Protein AF-A0A0K9YNH3-F1 (afdb_monomer_lite)

Structure (mmCIF, N/CA/C/O backbone):
data_AF-A0A0K9YNH3-F1
#
_entry.id   AF-A0A0K9YNH3-F1
#
loop_
_atom_site.group_PDB
_atom_site.id
_atom_site.type_symbol
_atom_site.label_atom_id
_atom_site.label_alt_id
_atom_site.label_comp_id
_atom_site.label_asym_id
_atom_site.label_entity_id
_atom_site.label_seq_id
_atom_site.pdbx_PDB_ins_code
_atom_site.Cartn_x
_atom_site.Cartn_y
_atom_site.Cartn_z
_atom_site.occupancy
_atom_site.B_iso_or_equiv
_atom_site.auth_seq_id
_atom_site.auth_comp_id
_atom_site.auth_asym_id
_atom_site.auth_atom_id
_atom_site.pdbx_PDB_model_num
ATOM 1 N N . MET A 1 1 ? -24.473 -5.642 -4.235 1.00 46.59 1 MET A N 1
ATOM 2 C CA . MET A 1 1 ? -23.366 -5.650 -3.255 1.00 46.59 1 MET A CA 1
ATOM 3 C C . MET A 1 1 ? -22.505 -4.431 -3.509 1.00 46.59 1 MET A C 1
ATOM 5 O O . MET A 1 1 ? -22.079 -4.250 -4.645 1.00 46.59 1 MET A O 1
ATOM 9 N N . GLU A 1 2 ? -22.287 -3.582 -2.504 1.00 51.31 2 GLU A N 1
ATOM 10 C CA . GLU A 1 2 ? -21.257 -2.540 -2.599 1.00 51.31 2 GLU A CA 1
ATOM 11 C C . GLU A 1 2 ? -19.902 -3.201 -2.882 1.00 51.31 2 GLU A C 1
ATOM 13 O O . GLU A 1 2 ? -19.545 -4.194 -2.245 1.00 51.31 2 GLU A O 1
ATOM 18 N N . LYS A 1 3 ? -19.155 -2.682 -3.862 1.00 61.12 3 LYS A N 1
ATOM 19 C CA . LYS A 1 3 ? -17.808 -3.169 -4.184 1.00 61.12 3 LYS A CA 1
ATOM 20 C C . LYS A 1 3 ? -16.848 -2.731 -3.075 1.00 61.12 3 LYS A C 1
ATOM 22 O O . LYS A 1 3 ? -16.273 -1.648 -3.145 1.00 61.12 3 LYS A O 1
ATOM 27 N N . LEU A 1 4 ? -16.692 -3.554 -2.040 1.00 73.94 4 LEU A N 1
ATOM 28 C CA . LEU A 1 4 ? -15.713 -3.308 -0.981 1.00 73.94 4 LEU A CA 1
ATOM 29 C C . LEU A 1 4 ? -14.295 -3.514 -1.528 1.00 73.94 4 LEU A C 1
ATOM 31 O O . LEU A 1 4 ? -13.988 -4.541 -2.135 1.00 73.94 4 LEU A O 1
ATOM 35 N N . SER A 1 5 ? -13.417 -2.535 -1.309 1.00 84.06 5 SER A N 1
ATOM 36 C CA . SER A 1 5 ? -12.006 -2.654 -1.678 1.00 84.06 5 SER A CA 1
ATOM 37 C C . SER A 1 5 ? -11.287 -3.665 -0.777 1.00 84.06 5 SER A C 1
ATOM 39 O O . SER A 1 5 ? -11.707 -3.922 0.353 1.00 84.06 5 SER A O 1
ATOM 41 N N . ALA A 1 6 ? -10.160 -4.211 -1.245 1.00 83.31 6 ALA A N 1
ATOM 42 C CA . ALA A 1 6 ? -9.327 -5.105 -0.434 1.00 83.31 6 ALA A CA 1
ATOM 43 C C . ALA A 1 6 ? -8.921 -4.450 0.901 1.00 83.31 6 ALA A C 1
ATOM 45 O O . ALA A 1 6 ? -9.002 -5.075 1.954 1.00 83.31 6 ALA A O 1
ATOM 46 N N . THR A 1 7 ? -8.561 -3.165 0.864 1.00 86.38 7 THR A N 1
ATOM 47 C CA . THR A 1 7 ? -8.229 -2.364 2.048 1.00 86.38 7 THR A CA 1
ATOM 48 C C . THR A 1 7 ? -9.385 -2.311 3.045 1.00 86.38 7 THR A C 1
ATOM 50 O O . THR A 1 7 ? -9.172 -2.465 4.245 1.00 86.38 7 THR A O 1
ATOM 53 N N . GLU A 1 8 ? -10.612 -2.124 2.560 1.00 86.75 8 GLU A N 1
ATOM 54 C CA . GLU A 1 8 ? -11.799 -2.048 3.411 1.00 86.75 8 GLU A CA 1
ATOM 55 C C . GLU A 1 8 ? -12.141 -3.403 4.037 1.00 86.75 8 GLU A C 1
ATOM 57 O O . GLU A 1 8 ? -12.430 -3.477 5.229 1.00 86.75 8 GLU A O 1
ATOM 62 N N . ILE A 1 9 ? -12.024 -4.496 3.280 1.00 87.12 9 ILE A N 1
ATOM 63 C CA . ILE A 1 9 ? -12.225 -5.856 3.806 1.00 87.12 9 ILE A CA 1
ATOM 64 C C . ILE A 1 9 ? -11.207 -6.166 4.905 1.00 87.12 9 ILE A C 1
ATOM 66 O O . ILE A 1 9 ? -11.581 -6.654 5.972 1.00 87.12 9 ILE A O 1
ATOM 70 N N . ILE A 1 10 ? -9.933 -5.831 4.675 1.00 90.81 10 ILE A N 1
ATOM 71 C CA . ILE A 1 10 ? -8.868 -6.009 5.667 1.00 90.81 10 ILE A CA 1
ATOM 72 C C . ILE A 1 10 ? -9.173 -5.198 6.934 1.00 90.81 10 ILE A C 1
ATOM 74 O O . ILE A 1 10 ? -9.090 -5.739 8.037 1.00 90.81 10 ILE A O 1
ATOM 78 N N . ARG A 1 11 ? -9.582 -3.928 6.800 1.00 90.88 11 ARG A N 1
ATOM 79 C CA . ARG A 1 11 ? -9.964 -3.086 7.947 1.00 90.88 11 ARG A CA 1
ATOM 80 C C . ARG A 1 11 ? -11.137 -3.676 8.715 1.00 90.88 11 ARG A C 1
ATOM 82 O O . ARG A 1 11 ? -11.050 -3.810 9.930 1.00 90.88 11 ARG A O 1
ATOM 89 N N . ARG A 1 12 ? -12.211 -4.069 8.029 1.00 91.06 12 ARG A N 1
ATOM 90 C CA . ARG A 1 12 ? -13.396 -4.657 8.666 1.00 91.06 12 ARG A CA 1
ATOM 91 C C . ARG A 1 12 ? -13.068 -5.949 9.403 1.00 91.06 12 ARG A C 1
ATOM 93 O O . ARG A 1 12 ? -13.477 -6.102 10.551 1.00 91.06 12 ARG A O 1
ATOM 100 N N . LYS A 1 13 ? -12.271 -6.838 8.803 1.00 92.25 13 LYS A N 1
ATOM 101 C CA . LYS A 1 13 ? -11.812 -8.058 9.480 1.00 92.25 13 LYS A CA 1
ATOM 102 C C . LYS A 1 13 ? -10.966 -7.735 10.714 1.00 92.25 13 LYS A C 1
ATOM 104 O O . LYS A 1 13 ? -11.194 -8.314 11.771 1.00 92.25 13 LYS A O 1
ATOM 109 N N . ALA A 1 14 ? -10.048 -6.775 10.622 1.00 93.00 14 ALA A N 1
ATOM 110 C CA . ALA A 1 14 ? -9.255 -6.354 11.773 1.00 93.00 14 ALA A CA 1
ATOM 111 C C . ALA A 1 14 ? -10.111 -5.749 12.897 1.00 93.00 14 ALA A C 1
ATOM 113 O O . ALA A 1 14 ? -9.839 -5.993 14.068 1.00 93.00 14 ALA A O 1
ATOM 114 N N . LEU A 1 15 ? -11.173 -5.009 12.569 1.00 93.12 15 LEU A N 1
ATOM 115 C CA . LEU A 1 15 ? -12.125 -4.495 13.557 1.00 93.12 15 LEU A CA 1
ATOM 116 C C . LEU A 1 15 ? -12.919 -5.616 14.236 1.00 93.12 15 LEU A C 1
ATOM 118 O O . LEU A 1 15 ? -13.106 -5.559 15.449 1.00 93.12 15 LEU A O 1
ATOM 122 N N . GLN A 1 16 ? -13.348 -6.636 13.483 1.00 91.69 16 GLN A N 1
ATOM 123 C CA . GLN A 1 16 ? -13.994 -7.824 14.052 1.00 91.69 16 GLN A CA 1
ATOM 124 C C . GLN A 1 16 ? -13.067 -8.547 15.031 1.00 91.69 16 GLN A C 1
ATOM 126 O O . GLN A 1 16 ? -13.487 -8.856 16.140 1.00 91.69 16 GLN A O 1
ATOM 131 N N . ILE A 1 17 ? -11.803 -8.758 14.646 1.00 92.62 17 ILE A N 1
ATOM 132 C CA . ILE A 1 17 ? -10.780 -9.338 15.524 1.00 92.62 17 ILE A CA 1
ATOM 133 C C . ILE A 1 17 ? -10.646 -8.470 16.778 1.00 92.62 17 ILE A C 1
ATOM 135 O O . ILE A 1 17 ? -10.831 -8.952 17.890 1.00 92.62 17 ILE A O 1
ATOM 139 N N . LEU A 1 18 ? -10.405 -7.167 16.612 1.00 93.19 18 LEU A N 1
ATOM 140 C CA . LEU A 1 18 ? -10.177 -6.244 17.720 1.00 93.19 18 LEU A CA 1
ATOM 141 C C . LEU A 1 18 ? -11.365 -6.160 18.692 1.00 93.19 18 LEU A C 1
ATOM 143 O O . LEU A 1 18 ? -11.153 -5.972 19.886 1.00 93.19 18 LEU A O 1
ATOM 147 N N . ALA A 1 19 ? -12.602 -6.324 18.216 1.00 92.12 19 ALA A N 1
ATOM 148 C CA . ALA A 1 19 ? -13.793 -6.324 19.064 1.00 92.12 19 ALA A CA 1
ATOM 149 C C . ALA A 1 19 ? -13.791 -7.449 20.117 1.00 92.12 19 ALA A C 1
ATOM 151 O O . ALA A 1 19 ? -14.408 -7.285 21.171 1.00 92.12 19 ALA A O 1
ATOM 152 N N . VAL A 1 20 ? -13.084 -8.554 19.851 1.00 91.75 20 VAL A N 1
ATOM 153 C CA . VAL A 1 20 ? -12.980 -9.725 20.740 1.00 91.75 20 VAL A CA 1
ATOM 154 C C . VAL A 1 20 ? -11.847 -9.581 21.769 1.00 91.75 20 VAL A C 1
ATOM 156 O O . VAL A 1 20 ? -11.871 -10.266 22.786 1.00 91.75 20 VAL A O 1
ATOM 159 N N . TYR A 1 21 ? -10.902 -8.657 21.560 1.00 92.94 21 TYR A N 1
ATOM 160 C CA . TYR A 1 21 ? -9.725 -8.450 22.420 1.00 92.94 21 TYR A CA 1
ATOM 161 C C . TYR A 1 21 ? -9.799 -7.105 23.175 1.00 92.94 21 TYR A C 1
ATOM 163 O O . TYR A 1 21 ? -9.207 -6.104 22.746 1.00 92.94 21 TYR A O 1
ATOM 171 N N . PRO A 1 22 ? -10.553 -7.023 24.290 1.00 89.12 22 PRO A N 1
ATOM 172 C CA . PRO A 1 22 ? -10.760 -5.781 25.040 1.00 89.12 22 PRO A CA 1
ATOM 173 C C . PRO A 1 22 ? -9.484 -5.208 25.675 1.00 89.12 22 PRO A C 1
ATOM 175 O O . PRO A 1 22 ? -9.412 -4.001 25.897 1.00 89.12 22 PRO A O 1
ATOM 178 N N . GLU A 1 23 ? -8.487 -6.046 25.947 1.00 92.00 23 GLU A N 1
ATOM 179 C CA . GLU A 1 23 ? -7.168 -5.684 26.483 1.00 92.00 23 GLU A CA 1
ATOM 180 C C . GLU A 1 23 ? -6.235 -5.032 25.452 1.00 92.00 23 GLU A C 1
ATOM 182 O O . GLU A 1 23 ? -5.126 -4.605 25.783 1.00 92.00 23 GLU A O 1
ATOM 187 N N . GLY A 1 24 ? -6.699 -4.939 24.208 1.00 92.56 24 GLY A N 1
ATOM 188 C CA . GLY A 1 24 ? -6.012 -4.275 23.122 1.00 92.56 24 GLY A CA 1
ATOM 189 C C . GLY A 1 24 ? -4.901 -5.106 22.489 1.00 92.56 24 GLY A C 1
ATOM 190 O O . GLY A 1 24 ? -4.212 -5.913 23.114 1.00 92.56 24 GLY A O 1
ATOM 191 N N . VAL A 1 25 ? -4.702 -4.868 21.197 1.00 95.06 25 VAL A N 1
ATOM 192 C CA . VAL A 1 25 ? -3.843 -5.678 20.335 1.00 95.06 25 VAL A CA 1
ATOM 193 C C . VAL A 1 25 ? -2.759 -4.798 19.727 1.00 95.06 25 VAL A C 1
ATOM 195 O O . VAL A 1 25 ? -3.021 -3.691 19.253 1.00 95.06 25 VAL A O 1
ATOM 198 N N . SER A 1 26 ? -1.514 -5.278 19.736 1.00 93.19 26 SER A N 1
ATOM 199 C CA . SER A 1 26 ? -0.415 -4.573 19.069 1.00 93.19 26 SER A CA 1
ATOM 200 C C . SER A 1 26 ? -0.650 -4.508 17.555 1.00 93.19 26 SER A C 1
ATOM 202 O O . SER A 1 26 ? -1.302 -5.380 16.981 1.00 93.19 26 SER A O 1
ATOM 204 N N . SER A 1 27 ? -0.069 -3.519 16.872 1.00 89.50 27 SER A N 1
ATOM 205 C CA . SER A 1 27 ? -0.189 -3.429 15.408 1.00 89.50 27 SER A CA 1
ATOM 206 C C . SER A 1 27 ? 0.328 -4.680 14.687 1.00 89.50 27 SER A C 1
ATOM 208 O O . SER A 1 27 ? -0.244 -5.075 13.674 1.00 89.50 27 SER A O 1
ATOM 210 N N . ALA A 1 28 ? 1.396 -5.301 15.197 1.00 89.25 28 ALA A N 1
ATOM 211 C CA . ALA A 1 28 ? 1.979 -6.502 14.605 1.00 89.25 28 ALA A CA 1
ATOM 212 C C . ALA A 1 28 ? 1.075 -7.725 14.810 1.00 89.25 28 ALA A C 1
ATOM 214 O O . ALA A 1 28 ? 0.829 -8.476 13.870 1.00 89.25 28 ALA A O 1
ATOM 215 N N . SER A 1 29 ? 0.525 -7.888 16.016 1.00 93.06 29 SER A N 1
ATOM 216 C CA . SER A 1 29 ? -0.404 -8.978 16.331 1.00 93.06 29 SER A CA 1
ATOM 217 C C . SER A 1 29 ? -1.707 -8.846 15.545 1.00 93.06 29 SER A C 1
ATOM 219 O O . SER A 1 29 ? -2.169 -9.826 14.972 1.00 93.06 29 SER A O 1
ATOM 221 N N . LEU A 1 30 ? -2.262 -7.632 15.451 1.00 93.31 30 LEU A N 1
ATOM 222 C CA . LEU A 1 30 ? -3.490 -7.377 14.699 1.00 93.31 30 LEU A CA 1
ATOM 223 C C . LEU A 1 30 ? -3.292 -7.689 13.213 1.00 93.31 30 LEU A C 1
ATOM 225 O O . LEU A 1 30 ? -4.141 -8.336 12.602 1.00 93.31 30 LEU A O 1
ATOM 229 N N . LYS A 1 31 ? -2.141 -7.299 12.651 1.00 92.25 31 LYS A N 1
ATOM 230 C CA . LYS A 1 31 ? -1.736 -7.669 11.292 1.00 92.25 31 LYS A CA 1
ATOM 231 C C . LYS A 1 31 ? -1.676 -9.186 11.123 1.00 92.25 31 LYS A C 1
ATOM 233 O O . LYS A 1 31 ? -2.364 -9.703 10.254 1.00 92.25 31 LYS A O 1
ATOM 238 N N . ALA A 1 32 ? -0.925 -9.888 11.970 1.00 90.75 32 ALA A N 1
ATOM 239 C CA . ALA A 1 32 ? -0.748 -11.336 11.864 1.00 90.75 32 ALA A CA 1
ATOM 240 C C . ALA A 1 32 ? -2.075 -12.108 11.982 1.00 90.75 32 ALA A C 1
ATOM 242 O O . ALA A 1 32 ? -2.323 -13.038 11.220 1.00 90.75 32 ALA A O 1
ATOM 243 N N . MET A 1 33 ? -2.960 -11.699 12.898 1.00 93.44 33 MET A N 1
ATOM 244 C CA . MET A 1 33 ? -4.298 -12.288 13.031 1.00 93.44 33 MET A CA 1
ATOM 245 C C . MET A 1 33 ? -5.148 -12.040 11.778 1.00 93.44 33 MET A C 1
ATOM 247 O O . MET A 1 33 ? -5.827 -12.944 11.301 1.00 93.44 33 MET A O 1
ATOM 251 N N . THR A 1 34 ? -5.076 -10.834 11.210 1.00 92.94 34 THR A N 1
ATOM 252 C CA . THR A 1 34 ? -5.829 -10.483 9.996 1.00 92.94 34 THR A CA 1
ATOM 253 C C . THR A 1 34 ? -5.290 -11.216 8.760 1.00 92.94 34 THR A C 1
ATOM 255 O O . THR A 1 34 ? -6.072 -11.664 7.924 1.00 92.94 34 THR A O 1
ATOM 258 N N . GLU A 1 35 ? -3.968 -11.387 8.654 1.00 92.12 35 GLU A N 1
ATOM 259 C CA . GLU A 1 35 ? -3.308 -12.192 7.614 1.00 92.12 35 GLU A CA 1
ATOM 260 C C . GLU A 1 35 ? -3.706 -13.664 7.707 1.00 92.12 35 GLU A C 1
ATOM 262 O O . GLU A 1 35 ? -3.997 -14.277 6.687 1.00 92.12 35 GLU A O 1
ATOM 267 N N . LYS A 1 36 ? -3.797 -14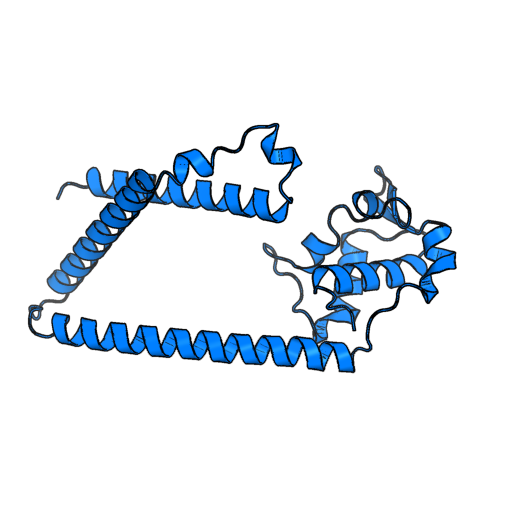.221 8.919 1.00 92.19 36 LYS A N 1
ATOM 268 C CA . LYS A 1 36 ? -4.242 -15.604 9.124 1.00 92.19 36 LYS A CA 1
ATOM 269 C C . LYS A 1 36 ? -5.667 -15.842 8.610 1.00 92.19 36 LYS A C 1
ATOM 271 O O . LYS A 1 36 ? -5.921 -16.866 7.991 1.00 92.19 36 LYS A O 1
ATOM 276 N N . GLU A 1 37 ? -6.580 -14.903 8.853 1.00 90.00 37 GLU A N 1
ATOM 277 C CA . GLU A 1 37 ? -7.994 -15.019 8.462 1.00 90.00 37 GLU A CA 1
ATOM 278 C C . GLU A 1 37 ? -8.231 -14.793 6.962 1.00 90.00 37 GLU A C 1
ATOM 280 O O . GLU A 1 37 ? -9.122 -15.397 6.372 1.00 90.00 37 GLU A O 1
ATOM 285 N N . LEU A 1 38 ? -7.457 -13.902 6.335 1.00 89.44 38 LEU A N 1
ATOM 286 C CA . LEU A 1 38 ? -7.659 -13.500 4.937 1.00 89.44 38 LEU A CA 1
ATOM 287 C C . LEU A 1 38 ? -6.589 -14.035 3.978 1.00 89.44 38 LEU A C 1
ATOM 289 O O . LEU A 1 38 ? -6.639 -13.710 2.793 1.00 89.44 38 LEU A O 1
ATOM 293 N N . GLY A 1 39 ? -5.634 -14.830 4.462 1.00 84.00 39 GLY A N 1
ATOM 294 C CA . GLY A 1 39 ? -4.450 -15.254 3.706 1.00 84.00 39 GLY A CA 1
ATOM 295 C C . GLY A 1 39 ? -4.757 -16.082 2.457 1.00 84.00 39 GLY A C 1
ATOM 296 O O . GLY A 1 39 ? -3.973 -16.095 1.514 1.00 84.00 39 GLY A O 1
ATOM 297 N N . GLU A 1 40 ? -5.924 -16.730 2.411 1.00 81.69 40 GLU A N 1
ATOM 298 C CA . GLU A 1 40 ? -6.403 -17.444 1.219 1.00 81.69 40 GLU A CA 1
ATOM 299 C C . GLU A 1 40 ? -6.922 -16.502 0.116 1.00 81.69 40 GLU A C 1
ATOM 301 O O . GLU A 1 40 ? -7.063 -16.912 -1.034 1.00 81.69 40 GLU A O 1
ATOM 306 N N . ILE A 1 41 ? -7.222 -15.244 0.454 1.00 80.81 41 ILE A N 1
ATOM 307 C CA . ILE A 1 41 ? -7.776 -14.236 -0.463 1.00 80.81 41 ILE A CA 1
ATOM 308 C C . ILE A 1 41 ? -6.701 -13.215 -0.844 1.00 80.81 41 ILE A C 1
ATOM 310 O O . ILE A 1 41 ? -6.542 -12.865 -2.019 1.00 80.81 41 ILE A O 1
ATOM 314 N N . PHE A 1 42 ? -5.963 -12.717 0.146 1.00 82.50 42 PHE A N 1
ATOM 315 C CA . PHE A 1 42 ? -4.904 -11.737 -0.047 1.00 82.50 42 PHE A CA 1
ATOM 316 C C . PHE A 1 42 ? -3.568 -12.327 0.387 1.00 82.50 42 PHE A C 1
ATOM 318 O O . PHE A 1 42 ? -3.446 -12.904 1.461 1.00 82.50 42 PHE A O 1
ATOM 325 N N . GLU A 1 43 ? -2.552 -12.147 -0.452 1.00 80.50 43 GLU A N 1
ATOM 326 C CA . GLU A 1 43 ? -1.192 -12.555 -0.110 1.00 80.50 43 GLU A CA 1
ATOM 327 C C . GLU A 1 43 ? -0.696 -11.795 1.129 1.00 80.50 43 GLU A C 1
ATOM 329 O O . GLU A 1 43 ? -0.917 -10.578 1.207 1.00 80.50 43 GLU A O 1
ATOM 334 N N . PRO A 1 44 ? -0.017 -12.482 2.069 1.00 79.88 44 PRO A N 1
ATOM 335 C CA . PRO A 1 44 ? 0.612 -11.844 3.217 1.00 79.88 44 PRO A CA 1
ATOM 336 C C . PRO A 1 44 ? 1.570 -10.733 2.793 1.00 79.88 44 PRO A C 1
ATOM 338 O O . PRO A 1 44 ? 2.161 -10.768 1.710 1.00 79.88 44 PRO A O 1
ATOM 341 N N . ASP A 1 45 ? 1.764 -9.750 3.666 1.00 78.44 45 ASP A N 1
ATOM 342 C CA . ASP A 1 45 ? 2.658 -8.644 3.357 1.00 78.44 45 ASP A CA 1
ATOM 343 C C . ASP A 1 45 ? 4.113 -9.105 3.209 1.00 78.44 45 ASP A C 1
ATOM 345 O O . ASP A 1 45 ? 4.659 -9.820 4.052 1.00 78.44 45 ASP A O 1
ATOM 349 N N . SER A 1 46 ? 4.781 -8.580 2.183 1.00 74.25 46 SER A N 1
ATOM 350 C CA . SER A 1 46 ? 6.238 -8.641 2.057 1.00 74.25 46 SER A CA 1
ATOM 351 C C . SER A 1 46 ? 6.906 -7.539 2.892 1.00 74.25 46 SER A C 1
ATOM 353 O O . SER A 1 46 ? 6.281 -6.532 3.232 1.00 74.25 46 SER A O 1
ATOM 355 N N . TYR A 1 47 ? 8.207 -7.678 3.172 1.00 54.03 47 TYR A N 1
ATOM 356 C CA . TYR A 1 47 ? 8.972 -6.762 4.038 1.00 54.03 47 TYR A CA 1
ATOM 357 C C . TYR A 1 47 ? 8.844 -5.268 3.651 1.00 54.03 47 TYR A C 1
ATOM 359 O O . TYR A 1 47 ? 8.812 -4.406 4.528 1.00 54.03 47 TYR 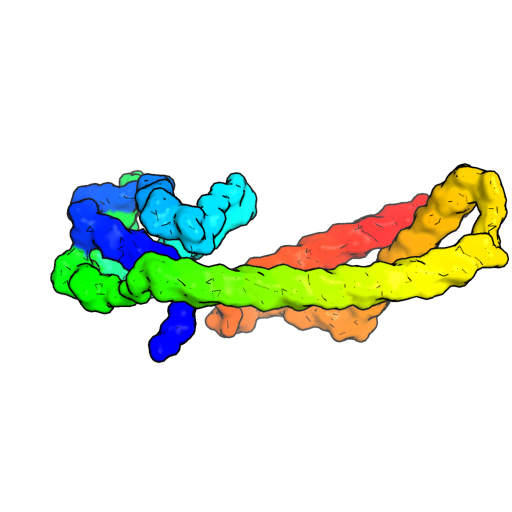A O 1
ATOM 367 N N . ASN A 1 48 ? 8.688 -4.961 2.352 1.00 51.78 48 ASN A N 1
ATOM 368 C CA . ASN A 1 48 ? 8.660 -3.589 1.816 1.00 51.78 48 ASN A CA 1
ATOM 369 C C . ASN A 1 48 ? 7.320 -3.150 1.196 1.00 51.78 48 ASN A C 1
ATOM 371 O O . ASN A 1 48 ? 7.186 -1.990 0.805 1.00 51.78 48 ASN A O 1
ATOM 375 N N . ARG A 1 49 ? 6.339 -4.049 1.053 1.00 56.50 49 ARG A N 1
ATOM 376 C CA . ARG A 1 49 ? 5.033 -3.752 0.440 1.00 56.50 49 ARG A CA 1
ATOM 377 C C . ARG A 1 49 ? 3.967 -4.618 1.079 1.00 56.50 49 ARG A C 1
ATOM 379 O O . ARG A 1 49 ? 4.102 -5.844 1.076 1.00 56.50 49 ARG A O 1
ATOM 386 N N . GLY A 1 50 ? 2.914 -3.980 1.577 1.00 71.81 50 GLY A N 1
ATOM 387 C CA . GLY A 1 50 ? 1.923 -4.697 2.347 1.00 71.81 50 GLY A CA 1
ATOM 388 C C . GLY A 1 50 ? 0.537 -4.073 2.373 1.00 71.81 50 GLY A C 1
ATOM 389 O O . GLY A 1 50 ? 0.350 -2.999 2.944 1.00 71.81 50 GLY A O 1
ATOM 390 N N . LYS A 1 51 ? -0.441 -4.768 1.781 1.00 82.50 51 LYS A N 1
ATOM 391 C CA . LYS A 1 51 ? -1.854 -4.367 1.812 1.00 82.50 51 LYS A CA 1
ATOM 392 C C . LYS A 1 51 ? -2.383 -4.356 3.242 1.00 82.50 51 LYS A C 1
ATOM 394 O O . LYS A 1 51 ? -3.165 -3.470 3.578 1.00 82.50 51 LYS A O 1
ATOM 399 N N . TYR A 1 52 ? -1.934 -5.283 4.089 1.00 86.69 52 TYR A N 1
ATOM 400 C CA . TYR A 1 52 ? -2.349 -5.336 5.485 1.00 86.69 52 TYR A CA 1
ATOM 401 C C . TYR A 1 52 ? -1.755 -4.176 6.278 1.00 86.69 52 TYR A C 1
ATOM 403 O O . TYR A 1 52 ? -2.480 -3.464 6.968 1.00 86.69 52 TYR A O 1
ATOM 411 N N . ARG A 1 53 ? -0.456 -3.909 6.125 1.00 85.69 53 ARG A N 1
ATOM 412 C CA . ARG A 1 53 ? 0.223 -2.782 6.766 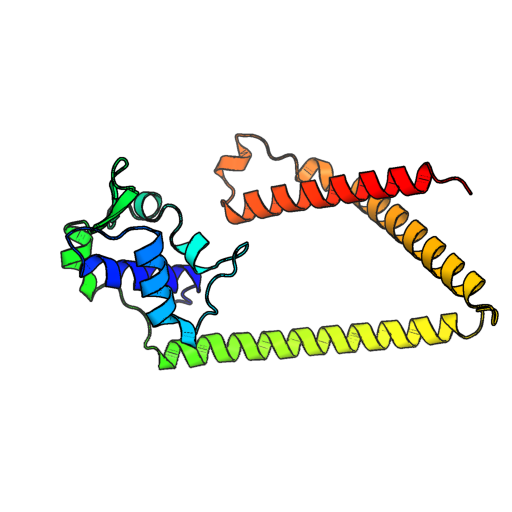1.00 85.69 53 ARG A CA 1
ATOM 413 C C . ARG A 1 53 ? -0.436 -1.461 6.392 1.00 85.69 53 ARG A C 1
ATOM 415 O O . ARG A 1 53 ? -0.751 -0.700 7.299 1.00 85.69 53 ARG A O 1
ATOM 422 N N . SER A 1 54 ? -0.685 -1.208 5.107 1.00 85.56 54 SER A N 1
ATOM 423 C CA . SER A 1 54 ? -1.342 0.027 4.659 1.00 85.56 54 SER A CA 1
ATOM 424 C C . SER A 1 54 ? -2.793 0.124 5.137 1.00 85.56 54 SER A C 1
ATOM 426 O O . SER A 1 54 ? -3.226 1.185 5.581 1.00 85.56 54 SER A O 1
ATOM 428 N N . ALA A 1 55 ? -3.548 -0.978 5.118 1.00 87.81 55 ALA A N 1
ATOM 429 C CA . ALA A 1 55 ? -4.934 -0.985 5.585 1.00 87.81 55 ALA A CA 1
ATOM 430 C C . ALA A 1 55 ? -5.056 -0.701 7.090 1.00 87.81 55 ALA A C 1
ATOM 432 O O . ALA A 1 55 ? -5.981 0.001 7.503 1.00 87.81 55 ALA A O 1
ATOM 433 N N . LEU A 1 56 ? -4.124 -1.219 7.894 1.00 88.75 56 LEU A N 1
ATOM 434 C CA . LEU A 1 56 ? -4.114 -1.080 9.354 1.00 88.75 56 LEU A CA 1
ATOM 435 C C . LEU A 1 56 ? -3.357 0.159 9.842 1.00 88.75 56 LEU A C 1
ATOM 437 O O . LEU A 1 56 ? -3.464 0.530 11.017 1.00 88.75 56 LEU A O 1
ATOM 441 N N . TYR A 1 57 ? -2.598 0.812 8.961 1.00 84.62 57 TYR A N 1
ATOM 442 C CA . TYR A 1 57 ? -1.876 2.028 9.291 1.00 84.62 57 TYR A CA 1
ATOM 443 C C . TYR A 1 57 ? -2.853 3.108 9.760 1.00 84.62 57 TYR A C 1
ATOM 445 O O . TYR A 1 57 ? -3.848 3.403 9.103 1.00 84.62 57 TYR A O 1
ATOM 453 N N . ASN A 1 58 ? -2.579 3.678 10.934 1.00 82.69 58 ASN A N 1
ATOM 454 C CA . ASN A 1 58 ? -3.401 4.715 11.554 1.00 82.69 58 ASN A CA 1
ATOM 455 C C . ASN A 1 58 ? -4.902 4.377 11.655 1.00 82.69 58 ASN A C 1
ATOM 457 O O . ASN A 1 58 ? -5.738 5.274 11.597 1.00 82.69 58 ASN A O 1
ATOM 461 N N . LEU A 1 59 ? -5.254 3.107 11.900 1.00 87.38 59 LEU A N 1
ATOM 462 C CA . LEU A 1 59 ? -6.653 2.666 12.031 1.00 87.38 59 LEU A CA 1
ATOM 463 C C . LEU A 1 59 ? -7.477 3.529 13.013 1.00 87.38 59 LEU A C 1
ATOM 465 O O . LEU A 1 59 ? -8.614 3.885 12.728 1.00 87.38 59 LEU A O 1
ATOM 469 N N . HIS A 1 60 ? -6.869 3.927 14.133 1.00 88.88 60 HIS A N 1
ATOM 470 C CA . HIS A 1 60 ? -7.433 4.840 15.138 1.00 88.88 60 HIS A CA 1
ATOM 471 C C . HIS A 1 60 ? -7.678 6.284 14.657 1.00 88.88 60 HIS A C 1
ATOM 473 O O . HIS A 1 60 ? -8.513 6.969 15.231 1.00 88.88 60 HIS A O 1
ATOM 479 N N . VAL A 1 61 ? -6.963 6.762 13.635 1.00 86.94 61 VAL A N 1
ATOM 480 C CA . VAL A 1 61 ? -7.165 8.101 13.046 1.00 86.94 61 VAL A CA 1
ATOM 481 C C . VAL A 1 61 ? -8.290 8.064 12.019 1.00 86.94 61 VAL A C 1
ATOM 483 O O . VAL A 1 61 ? -9.083 8.993 11.939 1.00 86.94 61 VAL A O 1
ATOM 486 N N . ILE A 1 62 ? -8.366 6.980 11.241 1.00 84.50 62 ILE A N 1
ATOM 487 C CA . ILE A 1 62 ? -9.380 6.804 10.193 1.00 84.50 62 ILE A CA 1
ATOM 488 C C . ILE A 1 62 ? -10.744 6.472 10.815 1.00 84.50 62 ILE A C 1
ATOM 490 O O . ILE A 1 62 ? -11.773 6.951 10.349 1.00 84.50 62 ILE A O 1
ATOM 494 N N . LEU A 1 63 ? -10.757 5.654 11.875 1.00 88.44 63 LEU A N 1
ATOM 495 C CA . LEU A 1 63 ? -11.969 5.184 12.553 1.00 88.44 63 LEU A CA 1
ATOM 496 C C . LEU A 1 63 ? -11.911 5.439 14.074 1.00 88.44 63 LEU A C 1
ATOM 498 O O . LEU A 1 63 ? -12.033 4.492 14.862 1.00 88.44 63 LEU A O 1
ATOM 502 N N . PRO A 1 64 ? -11.757 6.702 14.520 1.00 89.12 64 PRO A N 1
ATOM 503 C CA . PRO A 1 64 ? -11.590 7.056 15.936 1.00 89.12 64 PRO A CA 1
ATOM 504 C C . PRO A 1 64 ? -12.802 6.685 16.799 1.00 89.12 64 PRO A C 1
ATOM 506 O O . PRO A 1 64 ? -12.684 6.424 17.996 1.00 89.12 64 PRO A O 1
ATOM 509 N N . GLN A 1 65 ? -13.985 6.620 16.188 1.00 89.88 65 GLN A N 1
ATOM 510 C CA . GLN A 1 65 ? -15.224 6.197 16.831 1.00 89.88 65 GLN A CA 1
ATOM 511 C C . GLN A 1 65 ? -15.285 4.688 17.103 1.00 89.88 65 GLN A C 1
ATOM 513 O O . GLN A 1 65 ? -16.139 4.264 17.877 1.00 89.88 65 GLN A O 1
ATOM 518 N N . LEU A 1 66 ? -14.419 3.885 16.472 1.00 89.69 66 LEU A N 1
ATOM 519 C CA . LEU A 1 66 ? -14.371 2.429 16.631 1.00 89.69 66 LEU A CA 1
ATOM 520 C C . LEU A 1 66 ? -13.104 1.967 17.355 1.00 89.69 66 LEU A C 1
ATOM 522 O O . LEU A 1 66 ? -13.184 1.050 18.174 1.00 89.69 66 LEU A O 1
ATOM 526 N N . VAL A 1 67 ? -11.968 2.622 17.117 1.00 92.88 67 VAL A N 1
ATOM 527 C CA . VAL A 1 67 ? -10.657 2.203 17.619 1.00 92.88 67 VAL A CA 1
ATOM 528 C C . VAL A 1 67 ? -9.937 3.366 18.279 1.00 92.88 67 VAL A C 1
ATOM 530 O O . VAL A 1 67 ? -9.831 4.446 17.708 1.00 92.88 67 VAL A O 1
ATOM 533 N N . LYS A 1 68 ? -9.368 3.116 19.457 1.00 93.38 68 LYS A N 1
ATOM 534 C CA . LYS A 1 68 ? -8.388 4.008 20.085 1.00 93.38 68 LYS A CA 1
ATOM 535 C C . LYS A 1 68 ? -7.005 3.387 20.010 1.00 93.38 68 LYS A C 1
ATOM 537 O O . LYS A 1 68 ? -6.879 2.167 19.951 1.00 93.38 68 LYS A O 1
ATOM 542 N N . ARG A 1 69 ? -5.968 4.215 20.019 1.00 92.19 69 ARG A N 1
ATOM 543 C CA . ARG A 1 69 ? -4.587 3.763 20.169 1.00 92.19 69 ARG A CA 1
ATOM 544 C C . ARG A 1 69 ? -3.997 4.420 21.401 1.00 92.19 69 ARG A C 1
ATOM 546 O O . ARG A 1 69 ? -4.231 5.600 21.628 1.00 92.19 69 ARG A O 1
ATOM 553 N N . ASP A 1 70 ? -3.275 3.634 22.175 1.00 90.81 70 ASP A N 1
ATOM 554 C CA . ASP A 1 70 ? -2.475 4.121 23.289 1.00 90.81 70 ASP A CA 1
ATOM 555 C C . ASP A 1 70 ? -1.057 4.419 22.789 1.00 90.81 70 ASP A C 1
ATOM 557 O O . ASP A 1 70 ? -0.451 3.607 22.081 1.00 90.81 70 ASP A O 1
ATOM 561 N N . ASP A 1 71 ? -0.542 5.597 23.126 1.00 84.00 71 ASP A N 1
ATOM 562 C CA . ASP A 1 71 ? 0.776 6.046 22.705 1.00 84.00 71 ASP A CA 1
ATOM 563 C C . ASP A 1 71 ? 1.922 5.410 23.491 1.00 84.00 71 ASP A C 1
ATOM 565 O O . ASP A 1 71 ? 3.022 5.319 22.943 1.00 84.00 71 ASP A O 1
ATOM 569 N N . GLU A 1 72 ? 1.690 4.917 24.705 1.00 85.69 72 GLU A N 1
ATOM 570 C CA . GLU A 1 72 ? 2.717 4.244 25.503 1.00 85.69 72 GLU A CA 1
ATOM 571 C C . GLU A 1 72 ? 2.855 2.787 25.070 1.00 85.69 72 GLU A C 1
ATOM 573 O O . GLU A 1 72 ? 3.932 2.330 24.685 1.00 85.69 72 GLU A O 1
ATOM 578 N N . THR A 1 73 ? 1.739 2.058 25.043 1.00 86.38 73 THR A N 1
ATOM 579 C CA . THR A 1 73 ? 1.749 0.630 24.695 1.00 86.38 73 THR A CA 1
ATOM 580 C C . THR A 1 73 ? 1.747 0.375 23.189 1.00 86.38 73 THR A C 1
ATOM 582 O O . THR A 1 73 ? 1.961 -0.756 22.745 1.00 86.38 73 THR A O 1
ATOM 585 N N . LYS A 1 74 ? 1.476 1.408 22.377 1.00 85.31 74 LYS A N 1
ATOM 586 C CA . LYS A 1 74 ? 1.288 1.328 20.917 1.00 85.31 74 LYS A CA 1
ATOM 587 C C . LYS A 1 74 ? 0.220 0.313 2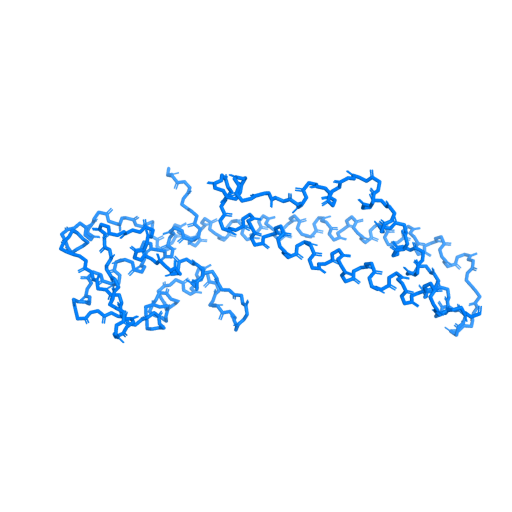0.486 1.00 85.31 74 LYS A C 1
ATOM 589 O O . LYS A 1 74 ? 0.185 -0.056 19.306 1.00 85.31 74 LYS A O 1
ATOM 594 N N . LYS A 1 75 ? -0.660 -0.108 21.402 1.00 93.31 75 LYS A N 1
ATOM 595 C CA . LYS A 1 75 ? -1.759 -1.050 21.157 1.00 93.31 75 LYS A CA 1
ATOM 596 C C . LYS A 1 75 ? -3.011 -0.332 20.668 1.00 93.31 75 LYS A C 1
ATOM 598 O O . LYS A 1 75 ? -3.281 0.810 21.038 1.00 93.31 75 LYS A O 1
ATOM 603 N N . PHE A 1 76 ? -3.785 -1.031 19.848 1.00 93.56 76 PHE A N 1
ATOM 604 C CA . PHE A 1 76 ? -5.140 -0.649 19.481 1.00 93.56 76 PHE A CA 1
ATOM 605 C C . PHE A 1 76 ? -6.122 -1.217 20.495 1.00 93.56 76 PHE A C 1
ATOM 607 O O . PHE A 1 76 ? -6.012 -2.382 20.855 1.00 93.56 76 PHE A O 1
ATOM 614 N N . PHE A 1 77 ? -7.100 -0.422 20.909 1.00 94.44 77 PHE A N 1
ATOM 615 C CA . PHE A 1 77 ? -8.154 -0.814 21.833 1.00 94.44 77 PHE A CA 1
ATOM 616 C C . PH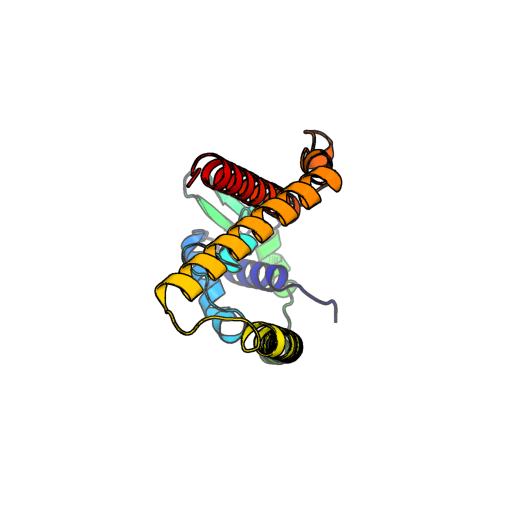E A 1 77 ? -9.522 -0.629 21.178 1.00 94.44 77 PHE A C 1
ATOM 618 O O . PHE A 1 77 ? -9.775 0.425 20.574 1.00 94.44 77 PHE A O 1
ATOM 625 N N . PRO A 1 78 ? -10.433 -1.606 21.314 1.00 94.12 78 PRO A N 1
ATOM 626 C CA . PRO A 1 78 ? -11.785 -1.452 20.817 1.00 94.12 78 PRO A CA 1
ATOM 627 C C . PRO A 1 78 ? -12.560 -0.449 21.678 1.00 94.12 78 PRO A C 1
ATOM 629 O O . PRO A 1 78 ? -12.595 -0.520 22.910 1.00 94.12 78 PRO A O 1
ATOM 632 N N . THR A 1 79 ? -13.248 0.485 21.030 1.00 92.81 79 THR A N 1
ATOM 633 C CA . THR A 1 79 ? -14.207 1.353 21.726 1.00 92.81 79 THR A CA 1
ATOM 634 C C . THR A 1 79 ? -15.422 0.551 22.204 1.00 92.81 79 THR A C 1
ATOM 636 O O . THR A 1 79 ? -15.682 -0.570 21.764 1.00 92.81 79 THR A O 1
ATOM 639 N N . GLN A 1 80 ? -16.224 1.132 23.102 1.00 89.00 80 GLN A N 1
ATOM 640 C CA . GLN A 1 80 ? -17.524 0.542 23.445 1.00 89.00 80 GLN A CA 1
ATOM 641 C C . GLN A 1 80 ? -18.441 0.423 22.223 1.00 89.00 80 GLN A C 1
ATOM 643 O O . GLN A 1 80 ? -19.184 -0.548 22.126 1.00 89.00 80 GLN A O 1
ATOM 648 N N . LYS A 1 81 ? -18.361 1.380 21.288 1.00 89.12 81 LYS A N 1
ATOM 649 C CA . LYS A 1 81 ? -19.135 1.358 20.048 1.00 89.12 81 LYS A CA 1
ATOM 650 C C . LYS A 1 81 ? -18.771 0.144 19.199 1.00 89.12 81 LYS A C 1
ATOM 652 O O . LYS A 1 81 ? -19.650 -0.632 18.863 1.00 89.12 81 LYS A O 1
ATOM 657 N N . LEU A 1 82 ? -17.479 -0.093 18.968 1.00 89.06 82 LEU A N 1
ATOM 658 C CA . LEU A 1 82 ? -17.017 -1.277 18.237 1.00 89.06 82 LEU A CA 1
ATOM 659 C C . LEU A 1 82 ? -17.455 -2.590 18.901 1.00 89.06 82 LEU A C 1
ATOM 661 O O . LEU A 1 82 ? -17.813 -3.530 18.207 1.00 89.06 82 LEU A O 1
ATOM 665 N N . ARG A 1 83 ? -17.466 -2.656 20.237 1.00 85.69 83 ARG A N 1
ATOM 666 C CA . ARG A 1 83 ? -17.908 -3.860 20.960 1.00 85.69 83 ARG A CA 1
ATOM 667 C C . ARG A 1 83 ? -19.413 -4.116 20.864 1.00 85.69 83 ARG A C 1
ATOM 669 O O . ARG A 1 83 ? -19.812 -5.273 20.854 1.00 85.69 83 ARG A O 1
ATOM 676 N N . LYS A 1 84 ? -20.233 -3.063 20.801 1.00 83.56 84 LYS A N 1
ATOM 677 C CA . LYS A 1 84 ? -21.694 -3.169 20.635 1.00 83.56 84 LYS A CA 1
ATOM 678 C C . LYS A 1 84 ? -22.092 -3.425 19.181 1.00 83.56 84 LYS A C 1
ATOM 680 O O . LYS A 1 84 ? -22.965 -4.244 18.923 1.00 83.56 84 LYS A O 1
ATOM 685 N N . ASP A 1 85 ? -21.405 -2.768 18.251 1.00 76.19 85 ASP A N 1
ATOM 686 C CA . ASP A 1 85 ? -21.720 -2.771 16.821 1.00 76.19 85 ASP A CA 1
ATOM 687 C C . ASP A 1 85 ? -20.898 -3.813 16.041 1.00 76.19 85 ASP A C 1
ATOM 689 O O . ASP A 1 85 ? -20.930 -3.828 14.813 1.00 76.19 85 ASP A O 1
ATOM 693 N N . SER A 1 86 ? -20.148 -4.692 16.716 1.00 63.03 86 SER A N 1
ATOM 694 C CA . SER A 1 86 ? -19.289 -5.701 16.068 1.00 63.03 86 SER A CA 1
ATOM 695 C C . SER A 1 86 ? -20.071 -6.612 15.117 1.00 63.03 86 SER A C 1
ATOM 697 O O . SER A 1 86 ? -19.558 -6.989 14.066 1.00 63.03 86 SER A O 1
ATOM 699 N N . VAL A 1 87 ? -21.340 -6.880 15.443 1.00 54.28 87 VAL A N 1
ATOM 700 C CA . VAL A 1 87 ? -22.298 -7.649 14.632 1.00 54.28 87 VAL A CA 1
ATOM 701 C C . VAL A 1 87 ? -22.671 -6.925 13.326 1.00 54.28 87 VAL A C 1
ATOM 703 O O . VAL A 1 87 ? -23.035 -7.567 12.346 1.00 54.28 87 VAL A O 1
ATOM 706 N N . LEU A 1 88 ? -22.546 -5.594 13.277 1.00 54.22 88 LEU A N 1
ATOM 707 C CA . LEU A 1 88 ? -22.877 -4.768 12.109 1.00 54.22 88 LEU A CA 1
ATOM 708 C C . LEU A 1 88 ? -21.699 -4.588 11.144 1.00 54.22 88 LEU A C 1
ATOM 710 O O . LEU A 1 88 ? -21.899 -4.139 10.013 1.00 54.22 88 LEU A O 1
ATOM 714 N N . ILE A 1 89 ? -20.478 -4.958 11.551 1.00 70.25 89 ILE A N 1
ATOM 715 C CA . ILE A 1 89 ? -19.316 -4.994 10.657 1.00 70.25 89 ILE A CA 1
ATOM 716 C C . ILE A 1 89 ? -19.446 -6.238 9.786 1.00 70.25 89 ILE A C 1
ATOM 718 O O . ILE A 1 89 ? -18.847 -7.283 10.036 1.00 70.25 89 ILE A O 1
ATOM 722 N N . THR A 1 90 ? -20.287 -6.121 8.768 1.00 71.81 90 THR A N 1
ATOM 723 C CA . THR A 1 90 ? -20.519 -7.170 7.787 1.00 71.81 90 THR A CA 1
ATOM 724 C C . THR A 1 90 ? -19.383 -7.176 6.774 1.00 71.81 90 THR A C 1
ATOM 726 O O . THR A 1 90 ? -19.012 -6.159 6.173 1.00 71.81 90 THR A O 1
ATOM 729 N N . ILE A 1 91 ? -18.812 -8.358 6.612 1.00 76.00 91 ILE A N 1
ATOM 730 C CA . ILE A 1 91 ? -17.935 -8.722 5.509 1.00 76.00 91 ILE A CA 1
ATOM 731 C C . ILE A 1 91 ? -18.636 -9.845 4.744 1.00 76.00 91 ILE A C 1
ATOM 733 O O . ILE A 1 91 ? -19.285 -10.677 5.384 1.00 76.00 91 ILE A O 1
ATOM 737 N N . PRO A 1 92 ? -18.534 -9.870 3.406 1.00 77.00 92 PRO A N 1
ATOM 738 C CA . PRO A 1 92 ? -18.996 -11.008 2.623 1.00 77.00 92 PRO A CA 1
ATOM 739 C C . PRO A 1 92 ? -18.344 -12.305 3.115 1.00 77.00 92 PRO A C 1
ATOM 741 O O . PRO A 1 92 ? -17.261 -12.282 3.714 1.00 77.00 92 PRO A O 1
ATOM 744 N N . SER A 1 93 ? -19.008 -13.430 2.873 1.00 80.50 93 SER A N 1
ATOM 745 C CA . SER A 1 93 ? -18.479 -14.748 3.222 1.00 80.50 93 SER A CA 1
ATOM 746 C C . SER A 1 93 ? -17.148 -15.019 2.511 1.00 80.50 93 SER A C 1
ATOM 748 O O . SER A 1 93 ? -16.841 -14.437 1.468 1.00 80.50 93 SER A O 1
ATOM 750 N N . MET A 1 94 ? -16.334 -15.918 3.071 1.00 77.12 94 MET A N 1
ATOM 751 C CA . MET A 1 94 ? -15.031 -16.253 2.484 1.00 77.12 94 MET A CA 1
ATOM 752 C C . MET A 1 94 ? -15.156 -16.780 1.051 1.00 77.12 94 MET A C 1
ATOM 754 O O . MET A 1 94 ? -14.319 -16.444 0.216 1.00 77.12 94 MET A O 1
ATOM 758 N N . ASP A 1 95 ? -16.209 -17.540 0.751 1.00 76.25 95 ASP A N 1
ATOM 759 C CA . ASP A 1 95 ? -16.455 -18.078 -0.588 1.00 76.25 95 ASP A CA 1
ATOM 760 C C . ASP A 1 95 ? -16.810 -16.967 -1.588 1.00 76.25 95 ASP A C 1
ATOM 762 O O . ASP A 1 95 ? -16.236 -16.912 -2.676 1.00 76.25 95 ASP A O 1
ATOM 766 N N . GLU A 1 96 ? -17.651 -16.005 -1.189 1.00 79.81 96 GLU A N 1
ATOM 767 C CA . GLU A 1 96 ? -17.977 -14.827 -2.008 1.00 79.81 96 GLU A CA 1
ATOM 768 C C . GLU A 1 96 ? -16.739 -13.960 -2.278 1.00 79.81 96 GLU A C 1
ATOM 770 O O . GLU A 1 96 ? -16.536 -13.468 -3.391 1.00 79.81 96 GLU A O 1
ATOM 775 N N . LEU A 1 97 ? -15.879 -13.780 -1.270 1.00 78.19 97 LEU A N 1
ATOM 776 C CA . LEU A 1 97 ? -14.632 -13.037 -1.427 1.00 78.19 97 LEU A CA 1
ATOM 777 C C . LEU A 1 97 ? -13.658 -13.763 -2.363 1.00 78.19 97 LEU A C 1
ATOM 779 O O . LEU A 1 97 ? -13.069 -13.125 -3.240 1.00 78.19 97 LEU A O 1
ATOM 783 N N . LYS A 1 98 ? -13.505 -15.084 -2.220 1.00 78.06 98 LYS A N 1
ATOM 784 C CA . LYS A 1 98 ? -12.671 -15.903 -3.113 1.00 78.06 98 LYS A CA 1
ATOM 785 C C . LYS A 1 98 ? -13.150 -15.817 -4.554 1.00 78.06 98 LYS A C 1
ATOM 787 O O . LYS A 1 98 ? -12.334 -15.608 -5.446 1.00 78.06 98 LYS A O 1
ATOM 792 N N . GLU A 1 99 ? -14.455 -15.918 -4.788 1.00 78.44 99 GLU A N 1
ATOM 793 C CA . GLU A 1 99 ? -15.018 -15.814 -6.131 1.00 78.44 99 GLU A CA 1
ATOM 794 C C . GLU A 1 99 ? -14.781 -14.419 -6.728 1.00 78.44 99 GLU A C 1
ATOM 796 O O . GLU A 1 99 ? -14.309 -14.291 -7.861 1.00 78.44 99 GLU A O 1
ATOM 801 N N . HIS A 1 100 ? -15.044 -13.359 -5.958 1.00 76.31 100 HIS A N 1
ATOM 802 C CA . HIS A 1 100 ? -14.888 -11.984 -6.424 1.00 76.31 100 HIS A CA 1
ATOM 803 C C . HIS A 1 100 ? -13.430 -11.641 -6.765 1.00 76.31 100 HIS A C 1
ATOM 805 O O . HIS A 1 100 ? -13.135 -11.156 -7.861 1.00 76.31 100 HIS A O 1
ATOM 811 N N . PHE A 1 101 ? -12.499 -11.914 -5.847 1.00 71.25 101 PHE A N 1
ATOM 812 C CA . PHE A 1 101 ? -11.083 -11.602 -6.048 1.00 71.25 101 PHE A CA 1
ATOM 813 C C . PHE A 1 101 ? -10.370 -12.614 -6.951 1.00 71.25 101 PHE A C 1
ATOM 815 O O . PHE A 1 101 ? -9.417 -12.237 -7.634 1.00 71.25 101 PHE A O 1
ATOM 822 N N . GLY A 1 102 ? -10.854 -13.855 -7.027 1.00 66.62 102 GLY A N 1
ATOM 823 C CA . GLY A 1 102 ? -10.411 -14.855 -7.997 1.00 66.62 102 GLY A CA 1
ATOM 824 C C . GLY A 1 102 ? -10.717 -14.429 -9.432 1.00 66.62 102 GLY A C 1
ATOM 825 O O . GLY A 1 102 ? -9.809 -14.405 -10.263 1.00 66.62 102 GLY A O 1
ATOM 826 N N . LYS A 1 103 ? -11.950 -13.974 -9.706 1.00 63.94 103 LYS A N 1
ATOM 827 C CA . LYS A 1 103 ? -12.327 -13.404 -11.014 1.00 63.94 103 LYS A CA 1
ATOM 828 C C . LYS A 1 103 ? -11.480 -12.181 -11.368 1.00 63.94 103 LYS A C 1
ATOM 830 O O . LYS A 1 103 ? -10.997 -12.077 -12.488 1.00 63.94 103 LYS A O 1
ATOM 835 N N . LEU A 1 104 ? -11.229 -11.284 -10.410 1.00 61.56 104 LEU A N 1
ATOM 836 C CA . LEU A 1 104 ? -10.368 -10.113 -10.633 1.00 61.56 104 LEU A CA 1
ATOM 837 C C . LEU A 1 104 ? -8.907 -10.485 -10.923 1.00 61.56 104 LEU A C 1
ATOM 839 O O . LEU A 1 104 ? -8.272 -9.831 -11.750 1.00 61.56 104 LEU A O 1
ATOM 843 N N . LYS A 1 105 ? -8.359 -11.513 -10.257 1.00 59.00 105 LYS A N 1
ATOM 844 C CA . LYS A 1 105 ? -7.023 -12.033 -10.580 1.00 59.00 105 LYS A CA 1
ATOM 845 C C . LYS A 1 105 ? -7.007 -12.611 -11.998 1.00 59.00 105 LYS A C 1
ATOM 847 O O . LYS A 1 105 ? -6.108 -12.254 -12.749 1.00 59.00 105 LYS A O 1
ATOM 852 N N . ALA A 1 106 ? -7.998 -13.421 -12.376 1.00 56.50 106 ALA A N 1
ATOM 853 C CA . ALA A 1 106 ? -8.095 -14.016 -13.712 1.00 56.50 106 ALA A CA 1
ATOM 854 C C . ALA A 1 106 ? -8.150 -12.953 -14.823 1.00 56.50 106 ALA A C 1
ATOM 856 O O . ALA A 1 106 ? -7.334 -12.996 -15.737 1.00 56.50 106 ALA A O 1
ATOM 857 N N . VAL A 1 107 ? -9.001 -11.931 -14.673 1.00 57.28 107 VAL A N 1
ATOM 858 C CA . VAL A 1 107 ? -9.083 -10.806 -15.624 1.00 57.28 107 VAL A CA 1
ATOM 859 C C . VAL A 1 107 ? -7.747 -10.064 -15.726 1.00 57.28 107 VAL A C 1
ATOM 861 O O . VAL A 1 107 ? -7.290 -9.760 -16.822 1.00 57.28 107 VAL A O 1
ATOM 864 N N . LYS A 1 108 ? -7.058 -9.823 -14.601 1.00 53.66 108 LYS A N 1
ATOM 865 C CA . LYS A 1 108 ? -5.713 -9.222 -14.627 1.00 53.66 108 LYS A CA 1
ATOM 866 C C . LYS A 1 108 ? -4.683 -10.095 -15.339 1.00 53.66 108 LYS A C 1
ATOM 868 O O . LYS A 1 108 ? -3.810 -9.545 -16.002 1.00 53.66 108 LYS A O 1
ATOM 873 N N . TYR A 1 109 ? -4.741 -11.415 -15.171 1.00 52.91 109 TYR A N 1
ATOM 874 C CA . TYR A 1 109 ? -3.845 -12.339 -15.868 1.00 52.91 109 TYR A CA 1
ATOM 875 C C . TYR A 1 109 ? -4.117 -12.352 -17.372 1.00 52.91 109 TYR A C 1
ATOM 877 O O . TYR A 1 109 ? -3.163 -12.302 -18.139 1.00 52.91 109 TYR A O 1
ATOM 885 N N . GLU A 1 110 ? -5.380 -12.333 -17.795 1.00 55.16 110 GLU A N 1
ATOM 886 C CA . GLU A 1 110 ? -5.756 -12.222 -19.210 1.00 55.16 110 GLU A CA 1
ATOM 887 C C . GLU A 1 110 ? -5.316 -10.881 -19.816 1.00 55.16 110 GLU A C 1
ATOM 889 O O . GLU A 1 110 ? -4.730 -10.858 -20.895 1.00 55.16 110 GLU A O 1
ATOM 894 N N . GLU A 1 111 ? -5.498 -9.764 -19.105 1.00 54.56 111 GLU A N 1
ATOM 895 C CA . GLU A 1 111 ? -5.016 -8.447 -19.545 1.00 54.56 111 GLU A CA 1
ATOM 896 C C . GLU A 1 111 ? -3.483 -8.365 -19.611 1.00 54.56 111 GLU A C 1
ATOM 898 O O . GLU A 1 111 ? -2.931 -7.732 -20.515 1.00 54.56 111 GLU A O 1
ATOM 903 N N . LEU A 1 112 ? -2.778 -8.973 -18.650 1.00 48.25 112 LEU A N 1
ATOM 904 C CA . LEU A 1 112 ? -1.315 -9.048 -18.651 1.00 48.25 112 LEU A CA 1
ATOM 905 C C . LEU A 1 112 ? -0.811 -9.928 -19.796 1.00 48.25 112 LEU A C 1
ATOM 907 O O . LEU A 1 112 ? 0.100 -9.507 -20.502 1.00 48.25 112 LEU A O 1
ATOM 911 N N . ALA A 1 113 ? -1.436 -11.084 -20.027 1.00 51.41 113 ALA A N 1
ATOM 912 C CA . ALA A 1 113 ? -1.115 -11.968 -21.142 1.00 51.41 113 ALA A CA 1
ATOM 913 C C . ALA A 1 113 ? -1.381 -11.288 -22.494 1.00 51.41 113 ALA A C 1
ATOM 915 O O . ALA A 1 113 ? -0.537 -11.343 -23.382 1.00 51.41 113 ALA A O 1
ATOM 916 N N . ALA A 1 114 ? -2.493 -10.558 -22.636 1.00 52.59 114 ALA A N 1
ATOM 917 C CA . ALA A 1 114 ? -2.795 -9.782 -23.838 1.00 52.59 114 ALA A CA 1
ATOM 918 C C . ALA A 1 114 ? -1.772 -8.656 -24.087 1.00 52.59 114 ALA A C 1
ATOM 920 O O . ALA A 1 114 ? -1.377 -8.423 -25.230 1.00 52.59 114 ALA A O 1
ATOM 921 N N . LYS A 1 115 ? -1.298 -7.985 -23.024 1.00 50.44 115 LYS A N 1
ATOM 922 C CA . LYS A 1 115 ? -0.219 -6.979 -23.096 1.00 50.44 115 LYS A CA 1
ATOM 923 C C . LYS A 1 115 ? 1.156 -7.587 -23.383 1.00 50.44 115 LYS A C 1
ATOM 925 O O . LYS A 1 115 ? 1.995 -6.922 -23.989 1.00 50.44 115 LYS A O 1
ATOM 930 N N . GLU A 1 116 ? 1.419 -8.811 -22.931 1.00 46.47 116 GLU A N 1
ATOM 931 C CA . GLU A 1 116 ? 2.640 -9.541 -23.280 1.00 46.47 116 GLU A CA 1
ATOM 932 C C . GLU A 1 116 ? 2.620 -10.013 -24.733 1.00 46.47 116 GLU A C 1
ATOM 934 O O . GLU A 1 116 ? 3.620 -9.827 -25.420 1.00 46.47 116 GLU A O 1
ATOM 939 N N . LEU A 1 117 ? 1.487 -10.503 -25.242 1.00 49.00 117 LEU A N 1
ATOM 940 C CA . LEU A 1 117 ? 1.297 -10.828 -26.661 1.00 49.00 117 LEU A CA 1
ATOM 941 C C . LEU A 1 117 ? 1.594 -9.616 -27.555 1.00 49.00 117 LEU A C 1
ATOM 943 O O . LEU A 1 117 ? 2.455 -9.703 -28.425 1.00 49.00 117 LEU A O 1
ATOM 947 N N . THR A 1 118 ? 1.027 -8.445 -27.244 1.00 47.22 118 THR A N 1
ATOM 948 C CA . THR A 1 118 ? 1.323 -7.206 -27.996 1.00 47.22 118 THR A CA 1
ATOM 949 C C . THR A 1 118 ? 2.781 -6.752 -27.858 1.00 47.22 118 THR A C 1
ATOM 951 O O . THR A 1 118 ? 3.350 -6.205 -28.798 1.00 47.22 118 THR A O 1
ATOM 954 N N . LYS A 1 119 ? 3.437 -6.978 -26.710 1.00 46.78 119 LYS A N 1
ATOM 955 C CA . LYS A 1 119 ? 4.882 -6.712 -26.561 1.00 46.78 119 LYS A CA 1
ATOM 956 C C . LYS A 1 119 ? 5.752 -7.685 -27.348 1.00 46.78 119 LYS A C 1
ATOM 958 O O . LYS A 1 119 ? 6.824 -7.276 -27.785 1.00 46.78 119 LYS A O 1
ATOM 963 N N . THR A 1 120 ? 5.328 -8.938 -27.479 1.00 47.84 120 THR A N 1
ATOM 964 C CA . THR A 1 120 ? 6.050 -9.982 -28.216 1.00 47.84 120 THR A CA 1
ATOM 965 C C . THR A 1 120 ? 5.961 -9.710 -29.711 1.00 47.84 120 THR A C 1
ATOM 967 O O . THR A 1 120 ? 6.991 -9.690 -30.370 1.00 47.84 120 THR A O 1
ATOM 970 N N . GLU A 1 121 ? 4.785 -9.322 -30.208 1.00 48.41 121 GLU A N 1
ATOM 971 C CA . GLU A 1 121 ? 4.589 -8.887 -31.598 1.00 48.41 121 GLU A CA 1
ATOM 972 C C . GLU A 1 121 ? 5.436 -7.646 -31.936 1.00 48.41 121 GLU A C 1
ATOM 974 O O . GLU A 1 121 ? 6.147 -7.639 -32.937 1.00 48.41 121 GLU A O 1
ATOM 979 N N . ILE A 1 122 ? 5.477 -6.634 -31.056 1.00 49.06 122 ILE A N 1
ATOM 980 C CA . ILE A 1 122 ? 6.349 -5.453 -31.233 1.00 49.06 122 ILE A CA 1
ATOM 981 C C . ILE A 1 122 ? 7.842 -5.829 -31.166 1.00 49.06 122 ILE A C 1
ATOM 983 O O . ILE A 1 122 ? 8.663 -5.214 -31.849 1.00 49.06 122 ILE A O 1
ATOM 987 N N . LYS A 1 123 ? 8.218 -6.817 -30.342 1.00 44.31 123 LYS A N 1
ATOM 988 C CA . LYS A 1 123 ? 9.596 -7.321 -30.253 1.00 44.31 123 LYS A CA 1
ATOM 989 C C . LYS A 1 123 ? 10.008 -8.073 -31.512 1.00 44.31 123 LYS A C 1
ATOM 991 O O . LYS A 1 123 ? 11.091 -7.801 -32.004 1.00 44.31 123 LYS A O 1
ATOM 996 N N . GLU A 1 124 ? 9.158 -8.948 -32.040 1.00 48.56 124 GLU A N 1
ATOM 997 C CA . GLU A 1 124 ? 9.428 -9.727 -33.253 1.00 48.56 124 GLU A CA 1
ATOM 998 C C . GLU A 1 124 ? 9.506 -8.831 -34.498 1.00 48.56 124 GLU A C 1
ATOM 1000 O O . GLU A 1 124 ? 10.345 -9.043 -35.377 1.00 48.56 124 GLU A O 1
ATOM 1005 N N . GLU A 1 125 ? 8.685 -7.779 -34.564 1.00 47.62 125 GLU A N 1
ATOM 1006 C CA . GLU A 1 125 ? 8.749 -6.787 -35.642 1.00 47.62 125 GLU A CA 1
ATOM 1007 C C . GLU A 1 125 ? 10.007 -5.906 -35.540 1.00 47.62 125 GLU A C 1
ATOM 1009 O O . GLU A 1 125 ? 10.618 -5.569 -36.556 1.00 47.62 125 GLU A O 1
ATOM 1014 N N . GLN A 1 126 ? 10.459 -5.582 -34.321 1.00 44.34 126 GLN A N 1
ATOM 1015 C CA . GLN A 1 126 ? 11.730 -4.885 -34.103 1.00 44.34 126 GLN A CA 1
ATOM 1016 C C . GLN A 1 126 ? 12.942 -5.796 -34.352 1.00 44.34 126 GLN A C 1
ATOM 1018 O O . GLN A 1 126 ? 13.884 -5.353 -35.003 1.00 44.34 126 GLN A O 1
ATOM 1023 N N . GLU A 1 127 ? 12.931 -7.055 -33.906 1.00 45.97 127 GLU A N 1
ATOM 1024 C CA . GLU A 1 127 ? 14.008 -8.033 -34.129 1.00 45.97 127 GLU A CA 1
ATOM 1025 C C . GLU A 1 127 ? 14.216 -8.320 -35.619 1.00 45.97 127 GLU A C 1
ATOM 1027 O O . GLU A 1 127 ? 15.359 -8.303 -36.068 1.00 45.97 127 GLU A O 1
ATOM 1032 N N . LYS A 1 128 ? 13.150 -8.411 -36.429 1.00 50.84 128 LYS A N 1
ATOM 1033 C CA . LYS A 1 128 ? 13.272 -8.510 -37.898 1.00 50.84 128 LYS A CA 1
ATOM 1034 C C . LYS A 1 128 ? 13.930 -7.289 -38.550 1.00 50.84 128 LYS A C 1
ATOM 1036 O O . LYS A 1 128 ? 14.616 -7.430 -39.560 1.00 50.84 128 LYS A O 1
ATOM 1041 N N . ILE A 1 129 ? 13.745 -6.093 -37.987 1.00 48.00 129 ILE A N 1
ATOM 1042 C CA . ILE A 1 129 ? 14.431 -4.869 -38.442 1.00 48.00 129 ILE A CA 1
ATOM 1043 C C . ILE A 1 129 ? 15.895 -4.845 -37.958 1.00 48.00 129 ILE A C 1
ATOM 1045 O O . ILE A 1 129 ? 16.754 -4.270 -38.630 1.00 48.00 129 ILE A O 1
ATOM 1049 N N . TYR A 1 130 ? 16.195 -5.473 -36.816 1.00 42.41 130 TYR A N 1
ATOM 1050 C CA . TYR A 1 130 ? 17.538 -5.538 -36.230 1.00 42.41 130 TYR A CA 1
ATOM 1051 C C . TYR A 1 130 ? 18.434 -6.609 -36.869 1.00 42.41 130 TYR A C 1
ATOM 1053 O O . TYR A 1 130 ? 19.593 -6.317 -37.166 1.00 42.41 130 TYR A O 1
ATOM 1061 N N . GLU A 1 131 ? 17.923 -7.810 -37.137 1.00 48.00 131 GLU A N 1
ATOM 1062 C CA . GLU A 1 131 ? 18.699 -8.914 -37.726 1.00 48.00 131 GLU A CA 1
ATOM 1063 C C . GLU A 1 131 ? 19.166 -8.618 -39.156 1.00 48.00 131 GLU A C 1
ATOM 1065 O O . GLU A 1 131 ? 20.195 -9.125 -39.589 1.00 48.00 131 GLU A O 1
ATOM 1070 N N . SER A 1 132 ? 18.489 -7.727 -39.885 1.00 48.31 132 SER A N 1
ATOM 1071 C CA . SER A 1 132 ? 18.879 -7.397 -41.260 1.00 48.31 132 SER A CA 1
ATOM 1072 C C . SER A 1 132 ? 20.021 -6.368 -41.368 1.00 48.31 132 SER A C 1
ATOM 1074 O O . SER A 1 132 ? 20.369 -5.981 -42.487 1.00 48.31 132 SER A O 1
ATOM 1076 N N . LYS A 1 133 ? 20.553 -5.838 -40.250 1.00 51.16 133 LYS A N 1
ATOM 1077 C CA . LYS A 1 133 ? 21.574 -4.761 -40.249 1.00 51.16 133 LYS A CA 1
ATOM 1078 C C . LYS A 1 133 ? 22.660 -4.877 -39.172 1.00 51.16 133 LYS A C 1
ATOM 1080 O O . LYS A 1 133 ? 23.512 -3.989 -39.097 1.00 51.16 133 LYS A O 1
ATOM 1085 N N . LEU A 1 134 ? 22.640 -5.908 -38.328 1.00 51.00 134 LEU A N 1
ATOM 1086 C CA . LEU A 1 134 ? 23.633 -6.072 -37.266 1.00 51.00 134 LEU A CA 1
ATOM 1087 C C . LEU A 1 134 ? 24.853 -6.868 -37.770 1.00 51.00 134 LEU A C 1
ATOM 1089 O O . LEU A 1 134 ? 24.677 -7.904 -38.397 1.00 51.00 134 LEU A O 1
ATOM 1093 N N . PRO A 1 135 ? 26.085 -6.399 -37.521 1.00 53.38 135 PRO A N 1
ATOM 1094 C CA . PRO A 1 135 ? 27.303 -7.146 -37.830 1.00 53.38 135 PRO A CA 1
ATOM 1095 C C . PRO A 1 135 ? 27.566 -8.259 -36.805 1.00 53.38 135 PRO A C 1
ATOM 1097 O O . PRO A 1 135 ? 27.289 -8.083 -35.619 1.00 53.38 135 PRO A O 1
ATOM 1100 N N . ASP A 1 136 ? 28.176 -9.359 -37.257 1.00 56.62 136 ASP A N 1
ATOM 1101 C CA . ASP A 1 136 ? 28.387 -10.633 -36.532 1.00 56.62 136 ASP A CA 1
ATOM 1102 C C . ASP A 1 136 ? 29.360 -10.579 -35.328 1.00 56.62 136 ASP A C 1
ATOM 1104 O O . ASP A 1 136 ? 29.832 -11.609 -34.851 1.00 56.62 136 ASP A O 1
ATOM 1108 N N . ASN A 1 137 ? 29.699 -9.391 -34.821 1.00 62.72 137 ASN A N 1
ATOM 1109 C CA . ASN A 1 137 ? 30.615 -9.227 -33.693 1.00 62.72 137 ASN A CA 1
ATOM 1110 C C . ASN A 1 137 ? 29.836 -8.909 -32.402 1.00 62.72 137 ASN A C 1
ATOM 1112 O O . ASN A 1 137 ? 29.226 -7.843 -32.282 1.00 62.72 137 ASN A O 1
ATOM 1116 N N . GLU A 1 138 ? 29.879 -9.813 -31.418 1.00 58.72 138 GLU A N 1
ATOM 1117 C CA . GLU A 1 138 ? 29.179 -9.700 -30.126 1.00 58.72 138 GLU A CA 1
ATOM 1118 C C . GLU A 1 138 ? 29.501 -8.406 -29.352 1.00 58.72 138 GLU A C 1
ATOM 1120 O O . GLU A 1 138 ? 28.615 -7.824 -28.712 1.00 58.72 138 GLU A O 1
ATOM 1125 N N . GLU A 1 139 ? 30.735 -7.896 -29.448 1.00 56.12 139 GLU A N 1
ATOM 1126 C CA . GLU A 1 139 ? 31.119 -6.609 -28.844 1.00 56.12 139 GLU A CA 1
ATOM 1127 C C . GLU A 1 139 ? 30.391 -5.437 -29.515 1.00 56.12 139 GLU A C 1
ATOM 1129 O O . GLU A 1 139 ? 29.920 -4.504 -28.858 1.00 56.12 139 GLU A O 1
ATOM 1134 N N . MET A 1 140 ? 30.224 -5.518 -30.833 1.00 57.56 140 MET A N 1
ATOM 1135 C CA . MET A 1 140 ? 29.584 -4.487 -31.641 1.00 57.56 140 MET A CA 1
ATOM 1136 C C . MET A 1 140 ? 28.060 -4.475 -31.432 1.00 57.56 140 MET A C 1
ATOM 1138 O O . MET A 1 140 ? 27.453 -3.405 -31.337 1.00 57.56 140 MET A O 1
ATOM 1142 N N . ILE A 1 141 ? 27.449 -5.651 -31.245 1.00 60.19 141 ILE A N 1
ATOM 1143 C CA . ILE A 1 141 ? 26.042 -5.807 -30.838 1.00 60.19 141 ILE A CA 1
ATOM 1144 C C . ILE A 1 141 ? 25.813 -5.208 -29.442 1.00 60.19 141 ILE A C 1
ATOM 1146 O O . ILE A 1 141 ? 24.828 -4.496 -29.217 1.00 60.19 141 ILE A O 1
ATOM 1150 N N . SER A 1 142 ? 26.726 -5.459 -28.504 1.00 66.88 142 SER A N 1
ATOM 1151 C CA . SER A 1 142 ? 26.648 -4.927 -27.138 1.00 66.88 142 SER A CA 1
ATOM 1152 C C . SER A 1 142 ? 26.758 -3.400 -27.116 1.00 66.88 142 SER A C 1
ATOM 1154 O O . SER A 1 142 ? 25.956 -2.729 -26.461 1.00 66.88 142 SER A O 1
ATOM 1156 N N . MET A 1 143 ? 27.670 -2.832 -27.909 1.00 70.62 143 MET A N 1
ATOM 1157 C CA . MET A 1 143 ? 27.825 -1.384 -28.054 1.00 70.62 143 MET A CA 1
ATOM 1158 C C . MET A 1 143 ? 26.577 -0.721 -28.660 1.00 70.62 143 MET A C 1
ATOM 1160 O O . MET A 1 143 ? 26.122 0.312 -28.166 1.00 70.62 143 MET A O 1
ATOM 1164 N N . LEU A 1 144 ? 25.957 -1.333 -29.675 1.00 68.25 144 LEU A N 1
ATOM 1165 C CA . LEU A 1 144 ? 24.717 -0.826 -30.276 1.00 68.25 144 LEU A CA 1
ATOM 1166 C C . LEU A 1 144 ? 23.537 -0.853 -29.295 1.00 68.25 144 LEU A C 1
ATOM 1168 O O . LEU A 1 144 ? 22.789 0.123 -29.216 1.00 68.25 144 LEU A O 1
ATOM 1172 N N . LYS A 1 145 ? 23.399 -1.918 -28.493 1.00 70.56 145 LYS A N 1
ATOM 1173 C CA . LYS A 1 145 ? 22.394 -1.987 -27.416 1.00 70.56 145 LYS A CA 1
ATOM 1174 C C . LYS A 1 145 ? 22.578 -0.854 -26.404 1.00 70.56 145 LYS A C 1
ATOM 1176 O O . LYS A 1 145 ? 21.600 -0.199 -26.044 1.00 70.56 145 LYS A O 1
ATOM 1181 N N . ILE A 1 146 ? 23.818 -0.577 -25.994 1.00 75.06 146 ILE A N 1
ATOM 1182 C CA . ILE A 1 146 ? 24.135 0.530 -25.079 1.00 75.06 146 ILE A CA 1
ATOM 1183 C C . ILE A 1 146 ? 23.751 1.879 -25.703 1.00 75.06 146 ILE A C 1
ATOM 1185 O O . ILE A 1 146 ? 23.068 2.673 -25.057 1.00 75.06 146 ILE A O 1
ATOM 1189 N N . LEU A 1 147 ? 24.115 2.133 -26.963 1.00 75.38 147 LEU A N 1
ATOM 1190 C CA . LEU A 1 147 ? 23.771 3.377 -27.667 1.00 75.38 147 LEU A CA 1
ATOM 1191 C C . LEU A 1 147 ? 22.254 3.587 -27.791 1.00 75.38 147 LEU A C 1
ATOM 1193 O O . LEU A 1 147 ? 21.762 4.706 -27.632 1.00 75.38 147 LEU A O 1
ATOM 1197 N N . LEU A 1 148 ? 21.494 2.516 -28.022 1.00 78.06 148 LEU A N 1
ATOM 1198 C CA . LEU A 1 148 ? 20.032 2.566 -28.074 1.00 78.06 148 LEU A CA 1
ATOM 1199 C C . LEU A 1 148 ? 19.414 2.883 -26.716 1.00 78.06 148 LEU A C 1
ATOM 1201 O O . LEU A 1 148 ? 18.520 3.726 -26.637 1.00 78.06 148 LEU A O 1
ATOM 1205 N N . ILE A 1 149 ? 19.897 2.239 -25.651 1.00 79.50 149 ILE A N 1
ATOM 1206 C CA . ILE A 1 149 ? 19.461 2.530 -24.281 1.00 79.50 149 ILE A CA 1
ATOM 1207 C C . ILE A 1 149 ? 19.751 3.998 -23.953 1.00 79.50 149 ILE A C 1
ATOM 1209 O O . ILE A 1 149 ? 18.855 4.699 -23.484 1.00 79.50 149 ILE A O 1
ATOM 1213 N N . ARG A 1 150 ? 20.953 4.491 -24.285 1.00 81.19 150 ARG A N 1
ATOM 1214 C CA . ARG A 1 150 ? 21.331 5.902 -24.114 1.00 81.19 150 ARG A CA 1
ATOM 1215 C C . ARG A 1 150 ? 20.346 6.835 -24.818 1.00 81.19 150 ARG A C 1
ATOM 1217 O O . ARG A 1 150 ? 19.790 7.727 -24.182 1.00 81.19 150 ARG A O 1
ATOM 1224 N N . LYS A 1 151 ? 20.052 6.578 -26.098 1.00 81.75 151 LYS A N 1
ATOM 1225 C CA . LYS A 1 151 ? 19.068 7.354 -26.867 1.00 81.75 151 LYS A CA 1
ATOM 1226 C C . LYS A 1 151 ? 17.684 7.343 -26.208 1.00 81.75 151 LYS A C 1
ATOM 1228 O O . LYS A 1 151 ? 17.089 8.400 -26.036 1.00 81.75 151 LYS A O 1
ATOM 1233 N N . LYS A 1 152 ? 17.187 6.176 -25.784 1.00 84.75 152 LYS A N 1
ATOM 1234 C CA . LYS A 1 152 ? 15.869 6.052 -25.134 1.00 84.75 152 LYS A CA 1
ATOM 1235 C C . LYS A 1 152 ? 15.781 6.820 -23.814 1.00 84.75 152 LYS A C 1
ATOM 1237 O O . LYS A 1 152 ? 14.747 7.425 -23.547 1.00 84.75 152 LYS A O 1
ATOM 1242 N N . VAL A 1 153 ? 16.845 6.822 -23.009 1.00 84.94 153 VAL A N 1
ATOM 1243 C CA . VAL A 1 153 ? 16.912 7.606 -21.763 1.00 84.94 153 VAL A CA 1
ATOM 1244 C C . VAL A 1 153 ? 16.853 9.108 -22.058 1.00 84.94 153 VAL A C 1
ATOM 1246 O O . VAL A 1 153 ? 16.119 9.837 -21.386 1.00 84.94 153 VAL A O 1
ATOM 1249 N N . VAL A 1 154 ? 17.573 9.573 -23.084 1.00 83.88 154 VAL A N 1
ATOM 1250 C CA . VAL A 1 154 ? 17.541 10.978 -23.518 1.00 83.88 154 VAL A CA 1
ATOM 1251 C C . VAL A 1 154 ? 16.149 11.368 -24.022 1.00 83.88 154 VAL A C 1
ATOM 1253 O O . VAL A 1 154 ? 15.588 12.346 -23.524 1.00 83.88 154 VAL A O 1
ATOM 1256 N N . ASP A 1 155 ? 15.572 10.582 -24.935 1.00 85.19 155 ASP A N 1
ATOM 1257 C CA . ASP A 1 155 ? 14.241 10.818 -25.509 1.00 85.19 155 ASP A CA 1
ATOM 1258 C C . ASP A 1 155 ? 13.169 10.899 -24.409 1.00 85.19 155 ASP A C 1
ATOM 1260 O O . ASP A 1 155 ? 12.378 11.842 -24.373 1.00 85.19 155 ASP A O 1
ATOM 1264 N N . LEU A 1 156 ? 13.178 9.953 -23.462 1.00 88.25 156 LEU A N 1
ATOM 1265 C CA . LEU A 1 156 ? 12.225 9.923 -22.350 1.00 88.25 156 LEU A CA 1
ATOM 1266 C C . LEU A 1 156 ? 12.372 11.149 -21.442 1.00 88.25 156 LEU A C 1
ATOM 1268 O O . LEU A 1 156 ? 11.377 11.741 -21.032 1.00 88.25 156 LEU A O 1
ATOM 1272 N N . THR A 1 157 ? 13.608 11.553 -21.143 1.00 86.62 157 THR A N 1
ATOM 1273 C CA . THR A 1 157 ? 13.859 12.719 -20.288 1.00 86.62 157 THR A CA 1
ATOM 1274 C C . THR A 1 157 ? 13.424 14.019 -20.967 1.00 86.62 157 THR A C 1
ATOM 1276 O O . THR A 1 157 ? 12.898 14.909 -20.302 1.00 86.62 157 THR A O 1
ATOM 1279 N N . ASN A 1 158 ? 13.640 14.150 -22.279 1.00 86.94 158 ASN A N 1
ATOM 1280 C CA . ASN A 1 158 ? 13.166 15.303 -23.048 1.00 86.94 158 ASN A CA 1
ATOM 1281 C C . ASN A 1 158 ? 11.637 15.337 -23.085 1.00 86.94 158 ASN A C 1
ATOM 1283 O O . ASN A 1 158 ? 11.058 16.365 -22.757 1.00 86.94 158 ASN A O 1
ATOM 1287 N N . HIS A 1 159 ? 10.989 14.199 -23.347 1.00 90.00 159 HIS A N 1
ATOM 1288 C CA . HIS A 1 159 ? 9.531 14.102 -23.327 1.00 90.00 159 HIS A CA 1
ATOM 1289 C C . HIS A 1 159 ? 8.935 14.500 -21.967 1.00 90.00 159 HIS A C 1
ATOM 1291 O O . HIS A 1 159 ? 7.971 15.257 -21.906 1.00 90.00 159 HIS A O 1
ATOM 1297 N N . ILE A 1 160 ? 9.542 14.054 -20.860 1.00 88.06 160 ILE A N 1
ATOM 1298 C CA . ILE A 1 160 ? 9.141 14.453 -19.502 1.00 88.06 160 ILE A CA 1
ATOM 1299 C C . ILE A 1 160 ? 9.260 15.972 -19.317 1.00 88.06 160 ILE A C 1
ATOM 1301 O O . ILE A 1 160 ? 8.326 16.588 -18.806 1.00 88.06 160 ILE A O 1
ATOM 1305 N N . LYS A 1 161 ? 10.364 16.587 -19.762 1.00 85.00 161 LYS A N 1
ATOM 1306 C CA . LYS A 1 161 ? 10.569 18.045 -19.679 1.00 85.00 161 LYS A CA 1
ATOM 1307 C C . LYS A 1 161 ? 9.554 18.817 -20.527 1.00 85.00 161 LYS A C 1
ATOM 1309 O O . LYS A 1 161 ? 8.984 19.786 -20.048 1.00 85.00 161 LYS A O 1
ATOM 1314 N N . GLU A 1 162 ? 9.292 18.366 -21.748 1.00 89.94 162 GLU A N 1
ATOM 1315 C CA . GLU A 1 162 ? 8.346 19.003 -22.675 1.00 89.94 162 GLU A CA 1
ATOM 1316 C C . GLU A 1 162 ? 6.883 18.844 -22.239 1.00 89.94 162 GLU A C 1
ATOM 1318 O O . GLU A 1 162 ? 6.060 19.711 -22.515 1.00 89.94 162 GLU A O 1
ATOM 1323 N N . SER A 1 163 ? 6.550 17.757 -21.536 1.00 90.00 163 SER A N 1
ATOM 1324 C CA . SER A 1 163 ? 5.182 17.485 -21.069 1.00 90.00 163 SER A CA 1
ATOM 1325 C C . SER A 1 163 ? 4.702 18.390 -19.927 1.00 90.00 163 SER A C 1
ATOM 1327 O O . SER A 1 163 ? 3.517 18.373 -19.601 1.00 90.00 163 SER A O 1
ATOM 1329 N N . GLY A 1 164 ? 5.609 19.119 -19.269 1.00 84.50 164 GLY A N 1
ATOM 1330 C CA . GLY A 1 164 ? 5.310 19.925 -18.081 1.00 84.50 164 GLY A CA 1
ATOM 1331 C C . GLY A 1 164 ? 4.927 19.120 -16.829 1.00 84.50 164 GLY A C 1
ATOM 1332 O O . GLY A 1 164 ? 4.496 19.664 -15.811 1.00 84.50 164 GLY A O 1
ATOM 1333 N N . ILE A 1 165 ? 5.100 17.792 -16.855 1.00 86.19 165 ILE A N 1
ATOM 1334 C CA . ILE A 1 165 ? 4.753 16.924 -15.722 1.00 86.19 165 ILE A CA 1
ATOM 1335 C C . ILE A 1 165 ? 5.541 17.286 -14.455 1.00 86.19 165 ILE A C 1
ATOM 1337 O O . ILE A 1 165 ? 5.039 17.124 -13.349 1.00 86.19 165 ILE A O 1
ATOM 1341 N N . LEU A 1 166 ? 6.757 17.822 -14.595 1.00 83.88 166 LEU A N 1
ATOM 1342 C CA . LEU A 1 166 ? 7.573 18.279 -13.469 1.00 83.88 166 LEU A CA 1
ATOM 1343 C C . LEU A 1 166 ? 6.924 19.443 -12.711 1.00 83.88 166 LEU A C 1
ATOM 1345 O O . LEU A 1 166 ? 6.983 19.461 -11.480 1.00 83.88 166 LEU A O 1
ATOM 1349 N N . GLU A 1 167 ? 6.277 20.378 -13.415 1.00 83.56 167 GLU A N 1
ATOM 1350 C CA . GLU A 1 167 ? 5.525 21.451 -12.765 1.00 83.56 167 GLU A CA 1
ATOM 1351 C C . GLU A 1 167 ? 4.280 20.898 -12.065 1.00 83.56 167 GLU A C 1
ATOM 1353 O O . GLU A 1 167 ? 4.018 21.250 -10.917 1.00 83.56 167 GLU A O 1
ATOM 1358 N N . LEU A 1 168 ? 3.570 19.962 -12.704 1.00 82.31 168 LEU A N 1
ATOM 1359 C CA . LEU A 1 168 ? 2.366 19.331 -12.145 1.00 82.31 168 LEU A CA 1
ATOM 1360 C C . LEU A 1 168 ? 2.648 18.482 -10.896 1.00 82.31 168 LEU A C 1
ATOM 1362 O O . LEU A 1 168 ? 1.793 18.351 -10.023 1.00 82.31 168 LEU A O 1
ATOM 1366 N N . LEU A 1 169 ? 3.847 17.906 -10.783 1.00 83.81 169 LEU A N 1
ATOM 1367 C CA . LEU A 1 169 ? 4.252 17.125 -9.611 1.00 83.81 169 LEU A CA 1
ATOM 1368 C C . LEU A 1 169 ? 4.668 18.007 -8.422 1.00 83.81 169 LEU A C 1
ATOM 1370 O O . LEU A 1 169 ? 4.819 17.503 -7.303 1.00 83.81 169 LEU A O 1
ATOM 1374 N N . ASN A 1 170 ? 4.860 19.313 -8.620 1.00 82.12 170 ASN A N 1
ATOM 1375 C CA . ASN A 1 170 ? 5.153 20.274 -7.557 1.00 82.12 170 ASN A CA 1
ATOM 1376 C C . ASN A 1 170 ? 3.878 20.758 -6.859 1.00 82.12 170 ASN A C 1
ATOM 1378 O O . ASN A 1 170 ? 3.532 21.932 -6.892 1.00 82.12 170 ASN A O 1
ATOM 1382 N N . ILE A 1 171 ? 3.226 19.825 -6.166 1.00 76.81 171 ILE A N 1
ATOM 1383 C CA . ILE A 1 171 ? 2.078 20.089 -5.293 1.00 76.81 171 ILE A CA 1
ATOM 1384 C C . ILE A 1 171 ? 2.444 21.017 -4.131 1.00 76.81 171 ILE A C 1
ATOM 1386 O O . ILE A 1 171 ? 3.397 20.782 -3.382 1.00 76.81 171 ILE A O 1
ATOM 1390 N N . THR A 1 172 ? 1.640 22.058 -3.957 1.00 76.75 172 THR A N 1
ATOM 1391 C CA . THR A 1 172 ? 1.734 23.028 -2.866 1.00 76.75 172 THR A CA 1
ATOM 1392 C C . THR A 1 172 ? 1.113 22.494 -1.566 1.00 76.75 172 THR A C 1
ATOM 1394 O O . THR A 1 172 ? 0.264 21.599 -1.591 1.00 76.75 172 THR A O 1
ATOM 1397 N N . PRO A 1 173 ? 1.442 23.086 -0.399 1.00 71.00 173 PRO A N 1
ATOM 1398 C CA . PRO A 1 173 ? 0.840 22.714 0.888 1.00 71.00 173 PRO A CA 1
ATOM 1399 C C . PRO A 1 173 ? -0.688 22.884 0.985 1.00 71.00 173 PRO A C 1
ATOM 1401 O O . PRO A 1 173 ? -1.306 22.389 1.927 1.00 71.00 173 PRO A O 1
ATOM 1404 N N . ASN A 1 174 ? -1.307 23.634 0.069 1.00 71.75 174 ASN A N 1
ATOM 1405 C CA . ASN A 1 174 ? -2.765 23.747 -0.002 1.00 71.75 174 ASN A CA 1
ATOM 1406 C C . ASN A 1 174 ? -3.380 22.651 -0.880 1.00 71.75 174 ASN A C 1
ATOM 1408 O O . ASN A 1 174 ? -4.458 22.165 -0.555 1.00 71.75 174 ASN A O 1
ATOM 1412 N N . GLU A 1 175 ? -2.692 22.213 -1.933 1.00 69.81 175 GLU A N 1
ATOM 1413 C CA . GLU A 1 175 ? -3.138 21.110 -2.796 1.00 69.81 175 GLU A CA 1
ATOM 1414 C C . GLU A 1 175 ? -3.002 19.752 -2.100 1.00 69.81 175 GLU A C 1
ATOM 1416 O O . GLU A 1 175 ? -3.832 18.866 -2.300 1.00 69.81 175 GLU A O 1
ATOM 1421 N N . THR A 1 176 ? -2.038 19.612 -1.182 1.00 69.75 176 THR A N 1
ATOM 1422 C CA . THR A 1 176 ? -1.885 18.410 -0.347 1.00 69.75 176 THR A CA 1
ATOM 1423 C C . THR A 1 176 ? -3.088 18.116 0.555 1.00 69.75 176 THR A C 1
ATOM 1425 O O . THR A 1 176 ? -3.244 16.984 1.003 1.00 69.75 176 THR A O 1
ATOM 1428 N N . LYS A 1 177 ? -3.973 19.094 0.804 1.00 73.56 177 LYS A N 1
ATOM 1429 C CA . LYS A 1 177 ? -5.211 18.903 1.586 1.00 73.56 177 LYS A CA 1
ATOM 1430 C C . LYS A 1 177 ? -6.305 18.158 0.818 1.00 73.56 177 LYS A C 1
ATOM 1432 O O . LYS A 1 177 ? -7.239 17.659 1.440 1.00 73.56 177 LYS A O 1
ATOM 1437 N N . HIS A 1 178 ? -6.208 18.118 -0.510 1.00 76.06 178 HIS A N 1
ATOM 1438 C CA . HIS A 1 178 ? -7.243 17.587 -1.399 1.00 76.06 178 HIS A CA 1
ATOM 1439 C C . HIS A 1 178 ? -6.849 16.272 -2.080 1.00 76.06 178 HIS A C 1
ATOM 1441 O O . HIS A 1 178 ? -7.634 15.741 -2.859 1.00 76.06 178 HIS A O 1
ATOM 1447 N N . ILE A 1 179 ? -5.668 15.738 -1.768 1.00 79.38 179 ILE A N 1
ATOM 1448 C CA . ILE A 1 179 ? -5.164 14.467 -2.293 1.00 79.38 179 ILE A CA 1
ATOM 1449 C C . ILE A 1 179 ? -5.105 13.422 -1.183 1.00 79.38 179 ILE A C 1
ATOM 1451 O O . ILE A 1 179 ? -4.796 13.718 -0.026 1.00 79.38 179 ILE A O 1
ATOM 1455 N N . SER A 1 180 ? -5.416 12.180 -1.532 1.00 84.25 180 SER A N 1
ATOM 1456 C CA . SER A 1 180 ? -5.245 11.048 -0.631 1.00 84.25 180 SER A CA 1
ATOM 1457 C C . SER A 1 180 ? -3.762 10.764 -0.374 1.00 84.25 180 SER A C 1
ATOM 1459 O O . SER A 1 180 ? -2.876 11.150 -1.139 1.00 84.25 180 SER A O 1
ATOM 1461 N N . PHE A 1 181 ? -3.479 10.043 0.711 1.00 72.25 181 PHE A N 1
ATOM 1462 C CA . PHE A 1 181 ? -2.116 9.617 1.029 1.00 72.25 181 PHE A CA 1
ATOM 1463 C C . PHE A 1 181 ? -1.502 8.751 -0.084 1.00 72.25 181 PHE A C 1
ATOM 1465 O O . PHE A 1 181 ? -0.331 8.925 -0.406 1.00 72.25 181 PHE A O 1
ATOM 1472 N N . ASP A 1 182 ? -2.293 7.867 -0.700 1.00 73.56 182 ASP A N 1
ATOM 1473 C CA . ASP A 1 182 ? -1.827 6.993 -1.783 1.00 73.56 182 ASP A CA 1
ATOM 1474 C C . ASP A 1 182 ? -1.452 7.805 -3.038 1.00 73.56 182 ASP A C 1
ATOM 1476 O O . ASP A 1 182 ? -0.446 7.520 -3.689 1.00 73.56 182 ASP A O 1
ATOM 1480 N N . GLU A 1 183 ? -2.214 8.858 -3.354 1.00 79.50 183 GLU A N 1
ATOM 1481 C CA . GLU A 1 183 ? -1.897 9.792 -4.444 1.00 79.50 183 GLU A CA 1
ATOM 1482 C C . GLU A 1 183 ? -0.641 10.611 -4.132 1.00 79.50 183 GLU A C 1
ATOM 1484 O O . GLU A 1 183 ? 0.233 10.753 -4.988 1.00 79.50 183 GLU A O 1
ATOM 1489 N N . TYR A 1 184 ? -0.499 11.088 -2.893 1.00 80.69 184 TYR A N 1
ATOM 1490 C CA . TYR A 1 184 ? 0.706 11.783 -2.442 1.00 80.69 184 TYR A CA 1
ATOM 1491 C C . TYR A 1 184 ? 1.952 10.888 -2.535 1.00 80.69 184 TYR A C 1
ATOM 1493 O O . TYR A 1 184 ? 2.990 11.308 -3.050 1.00 80.69 184 TYR A O 1
ATOM 1501 N N . GLU A 1 185 ? 1.856 9.634 -2.083 1.00 78.81 185 GLU A N 1
ATOM 1502 C CA . GLU A 1 185 ? 2.946 8.663 -2.171 1.00 78.81 185 GLU A CA 1
ATOM 1503 C C . GLU A 1 185 ? 3.298 8.346 -3.632 1.00 78.81 185 GLU A C 1
ATOM 1505 O O . GLU A 1 185 ? 4.481 8.266 -3.977 1.00 78.81 185 GLU A O 1
ATOM 1510 N N . ALA A 1 186 ? 2.299 8.208 -4.509 1.00 83.19 186 ALA A N 1
ATOM 1511 C CA . ALA A 1 186 ? 2.514 7.997 -5.937 1.00 83.19 186 ALA A CA 1
ATOM 1512 C C . ALA A 1 186 ? 3.257 9.178 -6.585 1.00 83.19 186 ALA A C 1
ATOM 1514 O O . ALA A 1 186 ? 4.238 8.957 -7.299 1.00 83.19 186 ALA A O 1
ATOM 1515 N N . ILE A 1 187 ? 2.855 10.418 -6.282 1.00 85.12 187 ILE A N 1
ATOM 1516 C CA . ILE A 1 187 ? 3.518 11.646 -6.755 1.00 85.12 187 ILE A CA 1
ATOM 1517 C C . ILE A 1 187 ? 4.967 11.707 -6.258 1.00 85.12 187 ILE A C 1
ATOM 1519 O O . ILE A 1 187 ? 5.887 11.955 -7.039 1.00 85.12 187 ILE A O 1
ATOM 1523 N N . PHE A 1 188 ? 5.194 11.430 -4.972 1.00 81.88 188 PHE A N 1
ATOM 1524 C CA . PHE A 1 188 ? 6.531 11.440 -4.380 1.00 81.88 188 PHE A CA 1
ATOM 1525 C C . PHE A 1 188 ? 7.449 10.371 -4.993 1.00 81.88 188 PHE A C 1
ATOM 1527 O O . PHE A 1 188 ? 8.595 10.651 -5.345 1.00 81.88 188 PHE A O 1
ATOM 1534 N N . ARG A 1 189 ? 6.946 9.147 -5.188 1.00 83.06 189 ARG A N 1
ATOM 1535 C CA . ARG A 1 189 ? 7.701 8.072 -5.849 1.00 83.06 189 ARG A CA 1
ATOM 1536 C C . ARG A 1 189 ? 8.022 8.419 -7.297 1.00 83.06 189 ARG A C 1
ATOM 1538 O O . ARG A 1 189 ? 9.136 8.152 -7.738 1.00 83.06 189 ARG A O 1
ATOM 1545 N N . LEU A 1 190 ? 7.074 9.008 -8.024 1.00 86.31 190 LEU A N 1
ATOM 1546 C CA . LEU A 1 190 ? 7.283 9.426 -9.407 1.00 86.31 190 LEU A CA 1
ATOM 1547 C C . LEU A 1 190 ? 8.380 10.495 -9.508 1.00 86.31 190 LEU A C 1
ATOM 1549 O O . LEU A 1 190 ? 9.247 10.380 -10.370 1.00 86.31 190 LEU A O 1
ATOM 1553 N N . LYS A 1 191 ? 8.418 11.460 -8.579 1.00 84.56 191 LYS A N 1
ATOM 1554 C CA . LYS A 1 191 ? 9.509 12.445 -8.479 1.00 84.56 191 LYS A CA 1
ATOM 1555 C C . LYS A 1 191 ? 10.880 11.789 -8.329 1.00 84.56 191 LYS A C 1
ATOM 1557 O O . LYS A 1 191 ? 11.764 12.079 -9.126 1.00 84.56 191 LYS A O 1
ATOM 1562 N N . ILE A 1 192 ? 11.027 10.841 -7.400 1.00 84.00 192 ILE A N 1
ATOM 1563 C CA . ILE A 1 192 ? 12.288 10.102 -7.207 1.00 84.00 192 ILE A CA 1
ATOM 1564 C C . ILE A 1 192 ? 12.717 9.384 -8.493 1.00 84.00 192 ILE A C 1
ATOM 1566 O O . ILE A 1 192 ? 13.895 9.382 -8.841 1.00 84.00 192 ILE A O 1
ATOM 1570 N N . GLN A 1 193 ? 11.776 8.764 -9.213 1.00 86.44 193 GLN A N 1
ATOM 1571 C CA . GLN A 1 193 ? 12.094 8.070 -10.466 1.00 86.44 193 GLN A CA 1
ATOM 1572 C C . GLN A 1 193 ? 12.545 9.041 -11.564 1.00 86.44 193 GLN A C 1
ATOM 1574 O O . GLN A 1 193 ? 13.475 8.730 -12.305 1.00 86.44 193 GLN A O 1
ATOM 1579 N N . ILE A 1 194 ? 11.925 10.220 -11.655 1.00 88.31 194 ILE A N 1
ATOM 1580 C CA . ILE A 1 194 ? 12.320 11.254 -12.619 1.00 88.31 194 ILE A CA 1
ATOM 1581 C C . ILE A 1 194 ? 13.695 11.839 -12.262 1.00 88.31 194 ILE A C 1
ATOM 1583 O O . ILE A 1 194 ? 14.527 12.020 -13.149 1.00 88.31 194 ILE A O 1
ATOM 1587 N N . GLU A 1 195 ? 13.971 12.077 -10.979 1.00 84.75 195 GLU A N 1
ATOM 1588 C CA . GLU A 1 195 ? 15.288 12.518 -10.498 1.00 84.75 195 GLU A CA 1
ATOM 1589 C C . GLU A 1 195 ? 16.380 11.485 -10.805 1.00 84.75 195 GLU A C 1
ATOM 1591 O O . GLU A 1 195 ? 17.446 11.837 -11.315 1.00 84.75 195 GLU A O 1
ATOM 1596 N N . ALA A 1 196 ? 16.100 10.201 -10.563 1.00 84.94 196 ALA A N 1
ATOM 1597 C CA . ALA A 1 196 ? 17.008 9.114 -10.912 1.00 84.94 196 ALA A CA 1
ATOM 1598 C C . ALA A 1 196 ? 17.256 9.048 -12.428 1.00 84.94 196 ALA A C 1
ATOM 1600 O O . ALA A 1 196 ? 18.396 8.879 -12.859 1.00 84.94 196 ALA A O 1
ATOM 1601 N N . LEU A 1 197 ? 16.216 9.235 -13.246 1.00 87.38 197 LEU A N 1
ATOM 1602 C CA . LEU A 1 197 ? 16.342 9.262 -14.703 1.00 87.38 197 LEU A CA 1
ATOM 1603 C C . LEU A 1 197 ? 17.215 10.432 -15.190 1.00 87.38 197 LEU A C 1
ATOM 1605 O O . LEU A 1 197 ? 18.073 10.228 -16.048 1.00 87.38 197 LEU A O 1
ATOM 1609 N N . ASP A 1 198 ? 17.052 11.634 -14.628 1.00 84.38 198 ASP A N 1
ATOM 1610 C CA . ASP A 1 198 ? 17.884 12.798 -14.974 1.00 84.38 198 ASP A CA 1
ATOM 1611 C C . ASP A 1 198 ? 19.341 12.614 -14.507 1.00 84.38 198 ASP A C 1
ATOM 1613 O O . ASP A 1 198 ? 20.270 13.009 -15.213 1.00 84.38 198 ASP A O 1
ATOM 1617 N N . MET A 1 199 ? 19.571 11.936 -13.375 1.00 85.62 199 MET A N 1
ATOM 1618 C CA . MET A 1 199 ? 20.913 11.520 -12.944 1.00 85.62 199 MET A CA 1
ATOM 1619 C C . MET A 1 199 ? 21.552 10.543 -13.943 1.00 85.62 199 MET A C 1
ATOM 1621 O O . MET A 1 199 ? 22.702 10.741 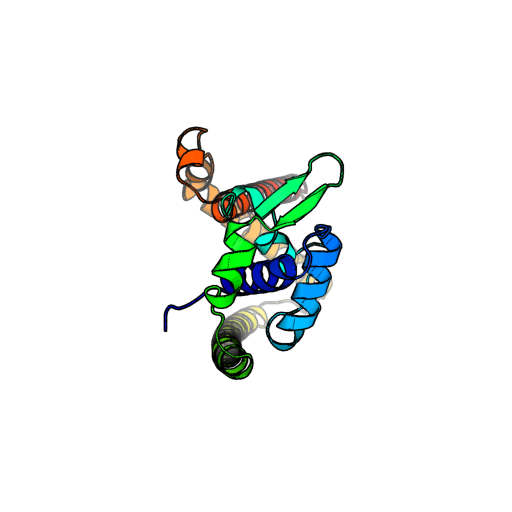-14.334 1.00 85.62 199 MET A O 1
ATOM 1625 N N . TYR A 1 200 ? 20.819 9.520 -14.395 1.00 82.50 200 TYR A N 1
ATOM 1626 C CA . TYR A 1 200 ? 21.328 8.576 -15.395 1.00 82.50 200 TYR A CA 1
ATOM 1627 C C . TYR A 1 200 ? 21.605 9.251 -16.737 1.00 82.50 200 TYR A C 1
ATOM 1629 O O . TYR A 1 200 ? 22.633 8.975 -17.352 1.00 82.50 200 TYR A O 1
ATOM 1637 N N . ARG A 1 201 ? 20.747 10.182 -17.168 1.00 84.25 201 ARG A N 1
ATOM 1638 C CA . ARG A 1 201 ? 21.007 11.013 -18.348 1.00 84.25 201 ARG A CA 1
ATOM 1639 C C . ARG A 1 201 ? 22.310 11.798 -18.203 1.00 84.25 201 ARG A C 1
ATOM 1641 O O . ARG A 1 201 ? 23.133 11.758 -19.108 1.00 84.25 201 ARG A O 1
ATOM 1648 N N . LYS A 1 202 ? 22.524 12.477 -17.072 1.00 83.62 202 LYS A N 1
ATOM 1649 C CA . LYS A 1 202 ? 23.765 13.230 -16.822 1.00 83.62 202 LYS A CA 1
ATOM 1650 C C . LYS A 1 202 ? 24.994 12.333 -16.889 1.00 83.62 202 LYS A C 1
ATOM 1652 O O . LYS A 1 202 ? 25.982 12.735 -17.486 1.00 83.62 202 LYS A O 1
ATOM 1657 N N . LEU A 1 203 ? 24.909 11.126 -16.327 1.00 78.25 203 LEU A N 1
ATOM 1658 C CA . LEU A 1 203 ? 25.991 10.145 -16.367 1.00 78.25 203 LEU A CA 1
ATOM 1659 C C . LEU A 1 203 ? 26.323 9.734 -17.810 1.00 78.25 203 LEU A C 1
ATOM 1661 O O . LEU A 1 203 ? 27.492 9.750 -18.193 1.00 78.25 203 LEU A O 1
ATOM 1665 N N . ILE A 1 204 ? 25.294 9.474 -18.623 1.00 78.94 204 ILE A N 1
ATOM 1666 C CA . ILE A 1 204 ? 25.423 9.207 -20.064 1.00 78.94 204 ILE A CA 1
ATOM 1667 C C . ILE A 1 204 ? 26.074 10.389 -20.799 1.00 78.94 204 ILE A C 1
ATOM 1669 O O . ILE A 1 204 ? 26.933 10.170 -21.648 1.00 78.94 204 ILE A O 1
ATOM 1673 N N . ASP A 1 205 ? 25.692 11.624 -20.465 1.00 73.75 205 ASP A N 1
ATOM 1674 C CA . ASP A 1 205 ? 26.214 12.843 -21.098 1.00 73.75 205 ASP A CA 1
ATOM 1675 C C . ASP A 1 205 ? 27.683 13.133 -20.700 1.00 73.75 205 ASP A C 1
ATOM 1677 O O . ASP A 1 205 ? 28.435 13.725 -21.482 1.00 73.75 205 ASP A O 1
ATOM 1681 N N . THR A 1 206 ? 28.113 12.717 -19.499 1.00 71.25 206 THR A N 1
ATOM 1682 C CA . THR A 1 206 ? 29.506 12.834 -19.018 1.00 71.25 206 THR A CA 1
ATOM 1683 C C . THR A 1 206 ? 30.430 11.716 -19.489 1.00 71.25 206 THR A C 1
ATOM 1685 O O . THR A 1 206 ? 31.622 11.968 -19.667 1.00 71.25 206 THR A O 1
ATOM 1688 N N . GLU A 1 207 ? 29.916 10.509 -19.735 1.00 61.91 207 GLU A N 1
ATOM 1689 C CA . GLU A 1 207 ? 30.655 9.428 -20.397 1.00 61.91 207 GLU A CA 1
ATOM 1690 C C . GLU A 1 207 ? 30.752 9.701 -21.908 1.00 61.91 207 GLU A C 1
ATOM 1692 O O . GLU A 1 207 ? 30.174 8.996 -22.744 1.00 61.91 207 GLU A O 1
ATOM 1697 N N . LYS A 1 208 ? 31.498 10.752 -22.265 1.00 50.31 208 LYS A N 1
ATOM 1698 C CA . LYS A 1 208 ? 31.982 10.939 -23.632 1.00 50.31 208 LYS A CA 1
ATOM 1699 C C . LYS A 1 208 ? 32.998 9.834 -23.925 1.00 50.31 208 LYS A C 1
ATOM 1701 O O . LYS A 1 208 ? 34.106 9.868 -23.395 1.00 50.31 208 LYS A O 1
ATOM 1706 N N . LEU A 1 209 ? 32.580 8.856 -24.725 1.00 43.94 209 LEU A N 1
ATOM 1707 C CA . LEU A 1 209 ? 33.486 8.025 -25.519 1.00 43.94 209 LEU A CA 1
ATOM 1708 C C . LEU A 1 209 ? 34.027 8.859 -26.683 1.00 43.94 209 LEU A C 1
ATOM 1710 O O . LEU A 1 209 ? 33.218 9.619 -27.266 1.00 43.94 209 LEU A O 1
#

Foldseek 3Di:
DPPQDPLRLLLLLLLLVQLVPQVFDALVRSLVVSCVVCVLQDPQDDPPGGSNCVSSVPSCVVCVVAWDADPVVRTIHGDPCSNVCSVVSDDDDSVVSCVVSVVVVVVVVVVVVVVVVVVVVVVVVVVVVVVVDDDPDPVSVVVVVVVVVLVVLVVVLVCCVVVCVVVVLPDDPVNVVVDDPVVVVVSVVVVVVSVVSVVVNVVSVVPDD

pLDDT: mean 76.31, std 15.07, range [42.41, 95.06]

Radius of gyration: 24.82 Å; chains: 1; bounding box: 57×42×68 Å

Secondary structure (DSSP, 8-state):
-----HHHHHHHHHHHHHHH-TT-EEHHHHHHHHHHHHTTTSPPPBTTB-HHHHHHTTHHHH-TTTEEE-TTT-EEEE-HHHHHSGGG-----HHHHHHHHHHHHHHHHHHHHHHHHHHHHHHHHHHHHHHTT--S-HHHHHHHHHHHHHHHHHHHHHHHHHTTHHHHT---TTGGGSS-HHHHHHHHHHHHHHHHHHHHHHHHHH---

Sequence (209 aa):
MEKLSATEIIRRKALQILAVYPEGVSSASLKAMTEKELGEIFEPDSYNRGKYRSALYNLHVILPQLVKRDDETKKFFPTQKLRKDSVLITIPSMDELKEHFGKLKAVKYEELAAKELTKTEIKEEQEKIYESKLPDNEEMISMLKILLIRKKVVDLTNHIKESGILELLNITPNETKHISFDEYEAIFRLKIQIEALDMYRKLIDTEKL

Organism: NCBI:txid54915